Protein AF-A0A934AJ62-F1 (afdb_monomer)

pLDDT: mean 77.24, std 20.92, range [31.59, 97.94]

Radius of gyration: 29.98 Å; Cα 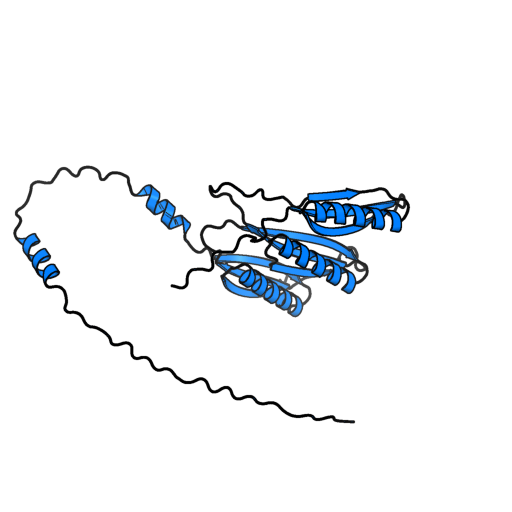contacts (8 Å, |Δi|>4): 406; chains: 1; bounding box: 100×52×86 Å

Structure (mmCIF, N/CA/C/O backbone):
data_AF-A0A934AJ62-F1
#
_entry.id   AF-A0A934AJ62-F1
#
loop_
_atom_site.group_PDB
_atom_site.id
_atom_site.type_symbol
_atom_site.label_atom_id
_atom_site.label_alt_id
_atom_site.label_comp_id
_atom_site.label_asym_id
_atom_site.label_entity_id
_atom_site.label_seq_id
_atom_site.pdbx_PDB_ins_code
_atom_site.Cartn_x
_atom_site.Cartn_y
_atom_site.Cartn_z
_atom_site.occupancy
_atom_site.B_iso_or_equiv
_atom_site.auth_seq_id
_atom_site.auth_comp_id
_atom_site.auth_asym_id
_atom_site.auth_atom_id
_atom_site.pdbx_PDB_model_num
ATOM 1 N N . MET A 1 1 ? 40.290 -17.503 9.885 1.00 45.69 1 MET A N 1
ATOM 2 C CA . MET A 1 1 ? 40.694 -17.459 11.310 1.00 45.69 1 MET A CA 1
ATOM 3 C C . MET A 1 1 ? 41.042 -16.028 11.704 1.00 45.69 1 MET A C 1
ATOM 5 O O . MET A 1 1 ? 42.076 -15.550 11.266 1.00 45.69 1 MET A O 1
ATOM 9 N N . LYS A 1 2 ? 40.194 -15.354 12.492 1.00 41.28 2 LYS A N 1
ATOM 10 C CA . LYS A 1 2 ? 40.568 -14.336 13.498 1.00 41.28 2 LYS A CA 1
ATOM 11 C C . LYS A 1 2 ? 39.293 -13.898 14.226 1.00 41.28 2 LYS A C 1
ATOM 13 O O . LYS A 1 2 ? 38.384 -13.338 13.629 1.00 41.28 2 LYS A O 1
ATOM 18 N N . ARG A 1 3 ? 39.224 -14.288 15.500 1.00 40.81 3 ARG A N 1
ATOM 19 C CA . ARG A 1 3 ? 38.172 -13.984 16.474 1.00 40.81 3 ARG A CA 1
ATOM 20 C C . ARG A 1 3 ? 38.382 -12.562 16.999 1.00 40.81 3 ARG A C 1
ATOM 22 O O . ARG A 1 3 ? 39.524 -12.202 17.261 1.00 40.81 3 ARG A O 1
ATOM 29 N N . PHE A 1 4 ? 37.303 -11.830 17.257 1.00 45.97 4 PHE A N 1
ATOM 30 C CA . PHE A 1 4 ? 37.305 -10.755 18.249 1.00 45.97 4 PHE A CA 1
ATOM 31 C C . PHE A 1 4 ? 36.114 -10.943 19.190 1.00 45.97 4 PHE A C 1
ATOM 33 O O . PHE A 1 4 ? 34.959 -10.851 18.788 1.00 45.97 4 PHE A O 1
ATOM 40 N N . LEU A 1 5 ? 36.447 -11.274 20.439 1.00 41.53 5 LEU A N 1
ATOM 41 C CA . LEU A 1 5 ? 35.584 -11.186 21.610 1.00 41.53 5 LEU A CA 1
ATOM 42 C C . LEU A 1 5 ? 35.504 -9.726 22.080 1.00 41.53 5 LEU A C 1
ATOM 44 O O . LEU A 1 5 ? 36.525 -9.041 22.063 1.00 41.53 5 LEU A O 1
ATOM 48 N N . ARG A 1 6 ? 34.335 -9.325 22.593 1.00 39.44 6 ARG A N 1
ATOM 49 C CA . ARG A 1 6 ? 34.085 -8.358 23.691 1.00 39.44 6 ARG A CA 1
ATOM 50 C C . ARG A 1 6 ? 32.577 -8.451 23.995 1.00 39.44 6 ARG A C 1
ATOM 52 O O . ARG A 1 6 ? 31.783 -8.193 23.105 1.00 39.44 6 ARG A O 1
ATOM 59 N N . ALA A 1 7 ? 32.111 -9.123 25.049 1.00 35.69 7 ALA A N 1
ATOM 60 C CA . ALA A 1 7 ? 32.204 -8.855 26.491 1.00 35.69 7 ALA A CA 1
ATOM 61 C C . ALA A 1 7 ? 31.379 -7.637 26.958 1.00 35.69 7 ALA A C 1
ATOM 63 O O . ALA A 1 7 ? 31.760 -6.503 26.696 1.00 35.69 7 ALA A O 1
ATOM 64 N N . GLY A 1 8 ? 30.322 -7.935 27.731 1.00 33.41 8 GLY A N 1
ATOM 65 C CA . GLY A 1 8 ? 29.804 -7.114 28.832 1.00 33.41 8 GLY A CA 1
ATOM 66 C C . GLY A 1 8 ? 28.666 -6.149 28.499 1.00 33.41 8 GLY A C 1
ATOM 67 O O . GLY A 1 8 ? 28.911 -5.138 27.866 1.00 33.41 8 GLY A O 1
ATOM 68 N N . VAL A 1 9 ? 27.448 -6.440 28.973 1.00 31.59 9 VAL A N 1
ATOM 69 C CA . VAL A 1 9 ? 26.782 -5.757 30.107 1.00 31.59 9 VAL A CA 1
ATOM 70 C C . VAL A 1 9 ? 25.549 -6.597 30.479 1.00 31.59 9 VAL A C 1
ATOM 72 O O . VAL A 1 9 ? 24.623 -6.740 29.689 1.00 31.59 9 VAL A O 1
ATOM 75 N N . TRP A 1 10 ? 25.555 -7.176 31.681 1.00 37.25 10 TRP A N 1
ATOM 76 C CA . TRP A 1 10 ? 24.365 -7.712 32.345 1.00 37.25 10 TRP A CA 1
ATOM 77 C C . TRP A 1 10 ? 23.886 -6.649 33.332 1.00 37.25 10 TRP A C 1
ATOM 79 O O . TRP A 1 10 ? 24.627 -6.287 34.243 1.00 37.25 10 TRP A O 1
ATOM 89 N N . ALA A 1 11 ? 22.667 -6.148 33.147 1.00 35.81 11 ALA A N 1
ATOM 90 C CA . ALA A 1 11 ? 21.994 -5.295 34.117 1.00 35.81 11 ALA A CA 1
ATOM 91 C C . ALA A 1 11 ? 20.812 -6.074 34.706 1.00 35.81 11 ALA A C 1
ATOM 93 O O . ALA A 1 11 ? 19.777 -6.242 34.063 1.00 35.81 11 ALA A O 1
ATOM 94 N N . CYS A 1 12 ? 20.997 -6.575 35.927 1.00 36.22 12 CYS A N 1
ATOM 95 C CA . CYS A 1 12 ? 19.924 -7.090 36.767 1.00 36.22 12 CYS A CA 1
ATOM 96 C C . CYS A 1 12 ? 19.109 -5.906 37.302 1.00 36.22 12 CYS A C 1
ATOM 98 O O . CYS A 1 12 ? 19.608 -5.141 38.126 1.00 36.22 12 CYS A O 1
ATOM 100 N N . LEU A 1 13 ? 17.860 -5.765 36.859 1.00 39.22 13 LEU A N 1
ATOM 101 C CA . LEU A 1 13 ? 16.877 -4.904 37.511 1.00 39.22 13 LEU A CA 1
ATOM 102 C C . LEU A 1 13 ? 16.029 -5.756 38.457 1.00 39.22 13 LEU A C 1
ATOM 104 O O . LEU A 1 13 ? 15.235 -6.593 38.034 1.00 39.22 13 LEU A O 1
ATOM 108 N N . LEU A 1 14 ? 16.253 -5.534 39.751 1.00 38.50 14 LEU A N 1
ATOM 109 C CA . LEU A 1 14 ? 15.400 -5.961 40.854 1.00 38.50 14 LEU A CA 1
ATOM 110 C C . LEU A 1 14 ? 14.054 -5.232 40.758 1.00 38.50 14 LEU A C 1
ATOM 112 O O . LEU A 1 14 ? 14.012 -4.004 40.820 1.00 38.50 14 LEU A O 1
ATOM 116 N N . VAL A 1 15 ? 12.961 -5.986 40.648 1.00 43.22 15 VAL A N 1
ATOM 117 C CA . VAL A 1 15 ? 11.600 -5.476 40.857 1.00 43.22 15 VAL A CA 1
ATOM 118 C C . VAL A 1 15 ? 11.162 -5.882 42.267 1.00 43.22 15 VAL A C 1
ATOM 120 O O . VAL A 1 15 ? 11.188 -7.075 42.575 1.00 43.22 15 VAL A O 1
ATOM 123 N N . PRO A 1 16 ? 10.778 -4.938 43.142 1.00 44.41 16 PRO A N 1
ATOM 124 C CA . PRO A 1 16 ? 10.217 -5.265 44.443 1.00 44.41 16 PRO A CA 1
ATOM 125 C C . PRO A 1 16 ? 8.776 -5.773 44.309 1.00 44.41 16 PRO A C 1
ATOM 127 O O . PRO A 1 16 ? 7.908 -5.127 43.722 1.00 44.41 16 PRO A O 1
ATOM 130 N N . SER A 1 17 ? 8.539 -6.940 44.898 1.00 43.97 17 SER A N 1
ATOM 131 C CA . SER A 1 17 ? 7.237 -7.568 45.089 1.00 43.97 17 SER A CA 1
ATOM 132 C C . SER A 1 17 ? 6.388 -6.748 46.066 1.00 43.97 17 SER A C 1
ATOM 134 O O . SER A 1 17 ? 6.648 -6.755 47.268 1.00 43.97 17 SER A O 1
ATOM 136 N N . LEU A 1 18 ? 5.350 -6.072 45.574 1.00 40.94 18 LEU A N 1
ATOM 137 C CA . LEU A 1 18 ? 4.283 -5.530 46.417 1.00 40.94 18 LEU A CA 1
ATOM 138 C C . LEU A 1 18 ? 3.132 -6.539 46.468 1.00 40.94 18 LEU A C 1
ATOM 140 O O . LEU A 1 18 ? 2.264 -6.577 45.600 1.00 40.94 18 LEU A O 1
ATOM 144 N N . LEU A 1 19 ? 3.156 -7.369 47.512 1.00 44.03 19 LEU A N 1
ATOM 145 C CA . LEU A 1 19 ? 1.967 -8.020 48.049 1.00 44.03 19 LEU A CA 1
ATOM 146 C C . LEU A 1 19 ? 1.054 -6.931 48.618 1.00 44.03 19 LEU A C 1
ATOM 148 O O . LEU A 1 19 ? 1.415 -6.284 49.599 1.00 44.03 19 LEU A O 1
ATOM 152 N N . SER A 1 20 ? -0.132 -6.757 48.038 1.00 41.81 20 SER A N 1
ATOM 153 C CA . SER A 1 20 ? -1.208 -6.007 48.681 1.00 41.81 20 SER A CA 1
ATOM 154 C C . SER A 1 20 ? -2.412 -6.921 48.861 1.00 41.81 20 SER A C 1
ATOM 156 O O . SER A 1 20 ? -3.015 -7.403 47.906 1.00 41.81 20 SER A O 1
ATOM 158 N N . SER A 1 21 ? -2.684 -7.186 50.135 1.00 41.62 21 SER A N 1
ATOM 159 C CA . SER A 1 21 ? -3.799 -7.949 50.678 1.00 41.62 21 SER A CA 1
ATOM 160 C C . SER A 1 21 ? -5.137 -7.321 50.273 1.00 41.62 21 SER A C 1
ATOM 162 O O . SER A 1 21 ? -5.397 -6.163 50.598 1.00 41.62 21 SER A O 1
ATOM 164 N N . ALA A 1 22 ? -5.989 -8.076 49.578 1.00 41.19 22 ALA A N 1
ATOM 165 C CA . ALA A 1 22 ? -7.397 -7.736 49.407 1.00 41.19 22 ALA A CA 1
ATOM 166 C C . ALA A 1 22 ? -8.190 -8.427 50.523 1.00 41.19 22 ALA A C 1
ATOM 168 O O . ALA A 1 22 ? -8.476 -9.624 50.465 1.00 41.19 22 ALA A O 1
ATOM 169 N N . ALA A 1 23 ? -8.506 -7.658 51.562 1.00 41.38 23 ALA A N 1
ATOM 170 C CA . ALA A 1 23 ? -9.438 -8.053 52.603 1.00 41.38 23 ALA A CA 1
ATOM 171 C C . ALA A 1 23 ? -10.843 -8.212 51.999 1.00 41.38 23 ALA A C 1
ATOM 173 O O . ALA A 1 23 ? -11.398 -7.286 51.407 1.00 41.38 23 ALA A O 1
ATOM 174 N N . ARG A 1 24 ? -11.406 -9.412 52.144 1.00 42.22 24 ARG A N 1
ATOM 175 C CA . ARG A 1 24 ? -12.774 -9.765 51.770 1.00 42.22 24 ARG A CA 1
ATOM 176 C C . ARG A 1 24 ? -13.700 -9.269 52.882 1.00 42.22 24 ARG A C 1
ATOM 178 O O . ARG A 1 24 ? -13.715 -9.840 53.966 1.00 42.22 24 ARG A O 1
ATOM 185 N N . ALA A 1 25 ? -14.415 -8.176 52.633 1.00 41.59 25 ALA A N 1
ATOM 186 C CA . ALA A 1 25 ? -15.475 -7.703 53.515 1.00 41.59 25 ALA A CA 1
ATOM 187 C C . ALA A 1 25 ? -16.738 -8.535 53.252 1.00 41.59 25 ALA A C 1
ATOM 189 O O . ALA A 1 25 ? -17.437 -8.324 52.262 1.00 41.59 25 ALA A O 1
ATOM 190 N N . GLU A 1 26 ? -17.003 -9.511 54.116 1.00 43.59 26 GLU A N 1
ATOM 191 C CA . GLU A 1 26 ? -18.320 -10.134 54.235 1.00 43.59 26 GLU A CA 1
ATOM 192 C C . GLU A 1 26 ? -19.213 -9.173 55.028 1.00 43.59 26 GLU A C 1
ATOM 194 O O . GLU A 1 26 ? -19.101 -9.053 56.246 1.00 43.59 26 GLU A O 1
ATOM 199 N N . GLY A 1 27 ? -20.037 -8.405 54.314 1.00 51.25 27 GLY A N 1
ATOM 200 C CA . GLY A 1 27 ? -21.124 -7.640 54.916 1.00 51.25 27 GLY A CA 1
ATOM 201 C C . GLY A 1 27 ? -22.324 -8.556 55.189 1.00 51.25 27 GLY A C 1
ATOM 202 O O . GLY A 1 27 ? -22.577 -9.457 54.384 1.00 51.25 27 GLY A O 1
ATOM 203 N N . PRO A 1 28 ? -23.059 -8.359 56.297 1.00 53.81 28 PRO A N 1
ATOM 204 C CA . PRO A 1 28 ? -24.236 -9.157 56.615 1.00 53.81 28 PRO A CA 1
ATOM 205 C C . PRO A 1 28 ? -25.320 -8.970 55.548 1.00 53.81 28 PRO A C 1
ATOM 207 O O . PRO A 1 28 ? -25.548 -7.861 55.061 1.00 53.81 28 PRO A O 1
ATOM 210 N N . LEU A 1 29 ? -25.961 -10.082 55.183 1.00 51.38 29 LEU A N 1
ATOM 211 C CA . LEU A 1 29 ? -27.144 -10.114 54.330 1.00 51.38 29 LEU A CA 1
ATOM 212 C C . LEU A 1 29 ? -28.214 -9.205 54.954 1.00 51.38 29 LEU A C 1
ATOM 214 O O . LEU A 1 29 ? -28.565 -9.367 56.117 1.00 51.38 29 LEU A O 1
ATOM 218 N N . ASP A 1 30 ? -28.677 -8.234 54.175 1.00 52.91 30 ASP A N 1
ATOM 219 C CA . ASP A 1 30 ? -29.653 -7.220 54.564 1.00 52.91 30 ASP A CA 1
ATOM 220 C C . ASP A 1 30 ? -30.993 -7.895 54.934 1.00 52.91 30 ASP A C 1
ATOM 222 O O . ASP A 1 30 ? -31.665 -8.469 54.069 1.00 52.91 30 ASP A O 1
ATOM 226 N N . ASP A 1 31 ? -31.387 -7.816 56.212 1.00 53.56 31 ASP A N 1
ATOM 227 C CA . ASP A 1 31 ? -32.630 -8.382 56.779 1.00 53.56 31 ASP A CA 1
ATOM 228 C C . ASP A 1 31 ? -33.906 -7.905 56.049 1.00 53.56 31 ASP A C 1
ATOM 230 O O . ASP A 1 31 ? -34.979 -8.500 56.173 1.00 53.56 31 ASP A O 1
ATOM 234 N N . ARG A 1 32 ? -33.784 -6.879 55.199 1.00 52.97 32 ARG A N 1
ATOM 235 C CA . ARG A 1 32 ? -34.848 -6.326 54.352 1.00 52.97 32 ARG A CA 1
ATOM 236 C C . ARG A 1 32 ? -35.360 -7.270 53.264 1.00 52.97 32 ARG A C 1
ATOM 238 O O . ARG A 1 32 ? -36.477 -7.075 52.784 1.00 52.97 32 ARG A O 1
ATOM 245 N N . ILE A 1 33 ? -34.589 -8.284 52.861 1.00 53.56 33 ILE A N 1
ATOM 246 C CA . ILE A 1 33 ? -35.050 -9.259 51.853 1.00 53.56 33 ILE A CA 1
ATOM 247 C C . ILE A 1 33 ? -36.060 -10.243 52.466 1.00 53.56 33 ILE A C 1
ATOM 249 O O . ILE A 1 33 ? -37.005 -10.665 51.799 1.00 53.56 33 ILE A O 1
ATOM 253 N N . THR A 1 34 ? -35.924 -10.557 53.753 1.00 54.44 34 THR A N 1
ATOM 254 C CA . THR A 1 34 ? -36.805 -11.493 54.468 1.00 54.44 34 THR A CA 1
ATOM 255 C C . THR A 1 34 ? -38.186 -10.903 54.769 1.00 54.44 34 THR A C 1
ATOM 257 O O . THR A 1 34 ? -39.195 -11.609 54.670 1.00 54.44 34 THR A O 1
ATOM 260 N N . ASP A 1 35 ? -38.263 -9.595 55.023 1.00 54.66 35 ASP A N 1
ATOM 261 C CA . ASP A 1 35 ? -39.537 -8.899 55.251 1.00 54.66 35 ASP A CA 1
ATOM 262 C C . ASP A 1 35 ? -40.368 -8.757 53.964 1.00 54.66 35 ASP A C 1
ATOM 264 O O . ASP A 1 35 ? -41.596 -8.872 53.989 1.00 54.66 35 ASP A O 1
ATOM 268 N N . ALA A 1 36 ? -39.711 -8.600 52.810 1.00 54.72 36 ALA A N 1
ATOM 269 C CA . ALA A 1 36 ? -40.391 -8.512 51.518 1.00 54.72 36 ALA A CA 1
ATOM 270 C C . ALA A 1 36 ? -41.056 -9.838 51.099 1.00 54.72 36 ALA A C 1
ATOM 272 O O . ALA A 1 36 ? -42.106 -9.829 50.456 1.00 54.72 36 ALA A O 1
ATOM 273 N N . ILE A 1 37 ? -40.483 -10.982 51.491 1.00 55.31 37 ILE A N 1
ATOM 274 C CA . ILE A 1 37 ? -41.033 -12.309 51.169 1.00 55.31 37 ILE A CA 1
ATOM 275 C C . ILE A 1 37 ? -42.228 -12.648 52.078 1.00 55.31 37 ILE A C 1
ATOM 277 O O . ILE A 1 37 ? -43.198 -13.250 51.616 1.00 55.31 37 ILE A O 1
ATOM 281 N N . SER A 1 38 ? -42.219 -12.192 53.334 1.00 56.59 38 SER A N 1
ATOM 282 C CA . SER A 1 38 ? -43.319 -12.445 54.279 1.00 56.59 38 SER A CA 1
ATOM 283 C C . SER A 1 38 ? -44.560 -11.581 54.004 1.00 56.59 38 SER A C 1
ATOM 285 O O . SER A 1 38 ? -45.686 -12.034 54.207 1.00 56.59 38 SER A O 1
ATOM 287 N N . ALA A 1 39 ? -44.393 -10.371 53.456 1.00 53.25 39 ALA A N 1
ATOM 288 C CA . ALA A 1 39 ? -45.516 -9.514 53.061 1.00 53.25 39 ALA A CA 1
ATOM 289 C C . ALA A 1 39 ? -46.286 -10.036 51.827 1.00 53.25 39 ALA A C 1
ATOM 291 O O . ALA A 1 39 ? -47.478 -9.762 51.680 1.00 53.25 39 ALA A O 1
ATOM 292 N N . ALA A 1 40 ? -45.646 -10.832 50.962 1.00 52.72 40 ALA A N 1
ATOM 293 C CA . ALA A 1 40 ? -46.278 -11.387 49.763 1.00 52.72 40 ALA A CA 1
ATOM 294 C C . ALA A 1 40 ? -47.238 -12.560 50.051 1.00 52.72 40 ALA A C 1
ATOM 296 O O . ALA A 1 4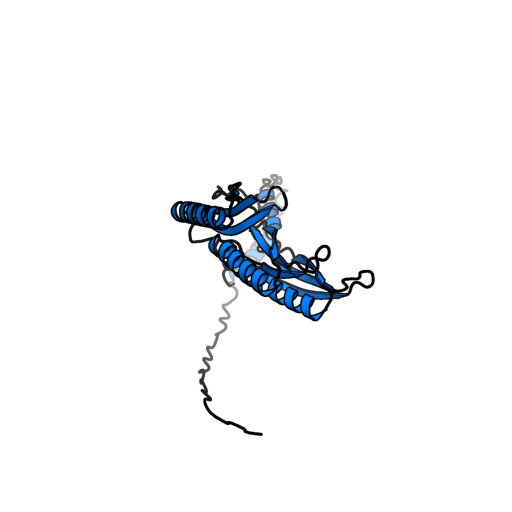0 ? -48.080 -12.878 49.215 1.00 52.72 40 ALA A O 1
ATOM 297 N N . GLN A 1 41 ? -47.152 -13.195 51.226 1.00 54.72 41 GLN A N 1
ATOM 298 C CA . GLN A 1 41 ? -47.972 -14.365 51.572 1.00 54.72 41 GLN A CA 1
ATOM 299 C C . GLN A 1 41 ? -49.268 -14.029 52.332 1.00 54.72 41 GLN A C 1
ATOM 301 O O . GLN A 1 41 ? -50.109 -14.907 52.510 1.00 54.72 41 GLN A O 1
ATOM 306 N N . ALA A 1 42 ? -49.467 -12.771 52.746 1.00 54.91 42 ALA A N 1
ATOM 307 C CA . ALA A 1 42 ? -50.638 -12.346 53.525 1.00 54.91 42 ALA A CA 1
ATOM 308 C C . ALA A 1 42 ? -51.698 -11.563 52.717 1.00 54.91 42 ALA A C 1
ATOM 310 O O . ALA A 1 42 ? -52.773 -11.262 53.236 1.00 54.91 42 ALA A O 1
ATOM 311 N N . GLY A 1 43 ? -51.423 -11.227 51.454 1.00 48.12 43 GLY A N 1
ATOM 312 C CA . GLY A 1 43 ? -52.335 -10.464 50.599 1.00 48.12 43 GLY A CA 1
ATOM 313 C C . GLY A 1 43 ? -53.304 -11.370 49.848 1.00 48.12 43 GLY A C 1
ATOM 314 O O . GLY A 1 43 ? -52.908 -12.064 48.916 1.00 48.12 43 GLY A O 1
ATOM 315 N N . GLY A 1 44 ? -54.573 -11.360 50.257 1.00 54.00 44 GLY A N 1
ATOM 316 C CA . GLY A 1 44 ? -55.652 -12.100 49.610 1.00 54.00 44 GLY A CA 1
ATOM 317 C C . GLY A 1 44 ? -55.769 -11.839 48.106 1.00 54.00 44 GLY A C 1
ATOM 318 O O . GLY A 1 44 ? -55.372 -10.791 47.604 1.00 54.00 44 GLY A O 1
ATOM 319 N N . PHE A 1 45 ? -56.348 -12.829 47.423 1.00 49.78 45 PHE A N 1
ATOM 320 C CA . PHE A 1 45 ? -56.764 -12.835 46.019 1.00 49.78 45 PHE A CA 1
ATOM 321 C C . PHE A 1 45 ? -57.407 -11.491 45.618 1.00 49.78 45 PHE A C 1
ATOM 323 O O . PHE A 1 45 ? -58.612 -11.285 45.765 1.00 49.78 45 PHE A O 1
ATOM 330 N N . LEU A 1 46 ? -56.596 -10.553 45.129 1.00 51.00 46 LEU A N 1
ATOM 331 C CA . LEU A 1 46 ? -57.096 -9.380 44.431 1.00 51.00 46 LEU A CA 1
ATOM 332 C C . LEU A 1 46 ? -57.587 -9.857 43.066 1.00 51.00 46 LEU A C 1
ATOM 334 O O . LEU A 1 46 ? -56.908 -10.626 42.381 1.00 51.00 46 LEU A O 1
ATOM 338 N N . ALA A 1 47 ? -58.800 -9.432 42.714 1.00 57.91 47 ALA A N 1
ATOM 339 C CA . ALA A 1 47 ? -59.403 -9.654 41.407 1.00 57.91 47 ALA A CA 1
ATOM 340 C C . ALA A 1 47 ? -58.386 -9.352 40.291 1.00 57.91 47 ALA A C 1
ATOM 342 O O . ALA A 1 47 ? -57.562 -8.451 40.476 1.00 57.91 47 ALA A O 1
ATOM 343 N N . PRO A 1 48 ? -58.421 -10.085 39.160 1.00 55.19 48 PRO A N 1
ATOM 344 C CA . PRO A 1 48 ? -57.459 -9.914 38.080 1.00 55.19 48 PRO A CA 1
ATOM 345 C C . PRO A 1 48 ? -57.447 -8.447 37.661 1.00 55.19 48 PRO A C 1
ATOM 347 O O . PRO A 1 48 ? -58.400 -7.956 37.058 1.00 55.19 48 PRO A O 1
ATOM 350 N N . ALA A 1 49 ? -56.382 -7.743 38.044 1.00 55.81 49 ALA A N 1
ATOM 351 C CA . ALA A 1 49 ? -56.133 -6.399 37.578 1.00 55.81 49 ALA A CA 1
ATOM 352 C C . ALA A 1 49 ? -56.071 -6.492 36.058 1.00 55.81 49 ALA A C 1
ATOM 354 O O . ALA A 1 49 ? -55.278 -7.260 35.509 1.00 55.81 49 ALA A O 1
ATOM 355 N N . GLU A 1 50 ? -56.973 -5.769 35.405 1.00 55.53 50 GLU A N 1
ATOM 356 C CA . GLU A 1 50 ? -57.017 -5.600 33.964 1.00 55.53 50 GLU A CA 1
ATOM 357 C C . GLU A 1 50 ? -55.610 -5.185 33.522 1.00 55.53 50 GLU A C 1
ATOM 359 O O . GLU A 1 50 ? -55.150 -4.082 33.823 1.00 55.53 50 GLU A O 1
ATOM 364 N N . LEU A 1 51 ? -54.877 -6.144 32.942 1.00 54.47 51 LEU A N 1
ATOM 365 C CA . LEU A 1 51 ? -53.500 -5.992 32.487 1.00 54.47 51 LEU A CA 1
ATOM 366 C C . LEU A 1 51 ? -53.497 -4.870 31.457 1.00 54.47 51 LEU A C 1
ATOM 368 O O . LEU A 1 51 ? -53.776 -5.097 30.280 1.00 54.47 51 LEU A O 1
ATOM 372 N N . GLN A 1 52 ? -53.212 -3.647 31.904 1.00 63.16 52 GLN A N 1
ATOM 373 C CA . GLN A 1 52 ? -52.954 -2.556 30.984 1.00 63.16 52 GLN A CA 1
ATOM 374 C C . GLN A 1 52 ? -51.797 -3.014 30.091 1.00 63.16 52 GLN A C 1
ATOM 376 O O . GLN A 1 52 ? -50.764 -3.437 30.625 1.00 63.16 52 GLN A O 1
ATOM 381 N N . PRO A 1 53 ? -51.963 -3.012 28.755 1.00 62.69 53 PRO A N 1
ATOM 382 C CA . PRO A 1 53 ? -50.906 -3.433 27.856 1.00 62.69 53 PRO A CA 1
ATOM 383 C C . PRO A 1 53 ? -49.690 -2.568 28.159 1.00 62.69 53 PRO A C 1
ATOM 385 O O . PRO A 1 53 ? -49.759 -1.340 28.076 1.00 62.69 53 PRO A O 1
ATOM 388 N N . MET A 1 54 ? -48.598 -3.209 28.583 1.00 55.00 54 MET A N 1
ATOM 389 C CA . MET A 1 54 ? -47.357 -2.493 28.836 1.00 55.00 54 MET A CA 1
ATOM 390 C C . MET A 1 54 ? -47.020 -1.679 27.582 1.00 55.00 54 MET A C 1
ATOM 392 O O . MET A 1 54 ? -47.104 -2.221 26.474 1.00 55.00 54 MET A O 1
ATOM 396 N N . PRO A 1 55 ? -46.670 -0.388 27.720 1.00 59.78 55 PRO A N 1
ATOM 397 C CA . PRO A 1 55 ? -46.282 0.414 26.573 1.00 59.78 55 PRO A CA 1
ATOM 398 C C . PRO A 1 55 ? -45.138 -0.301 25.851 1.00 59.78 55 PRO A C 1
ATOM 400 O O . PRO A 1 55 ? -44.231 -0.822 26.503 1.00 59.78 55 PRO A O 1
ATOM 403 N N . ALA A 1 56 ? -45.202 -0.345 24.519 1.00 61.06 56 ALA A N 1
ATOM 404 C CA . ALA A 1 56 ? -44.254 -1.000 23.617 1.00 61.06 56 ALA A CA 1
ATOM 405 C C . ALA A 1 56 ? -42.851 -0.345 23.644 1.00 61.06 56 ALA A C 1
ATOM 407 O O . ALA A 1 56 ? -42.329 0.116 22.636 1.00 61.06 56 ALA A O 1
ATOM 408 N N . ALA A 1 57 ? -42.229 -0.274 24.819 1.00 55.44 57 ALA A N 1
ATOM 409 C CA . ALA A 1 57 ? -40.969 0.410 25.087 1.00 55.44 57 ALA A CA 1
ATOM 410 C C . ALA A 1 57 ? -39.731 -0.490 24.889 1.00 55.44 57 ALA A C 1
ATOM 412 O O . ALA A 1 57 ? -38.617 -0.076 25.201 1.00 55.44 57 ALA A O 1
ATOM 413 N N . ALA A 1 58 ? -39.894 -1.716 24.376 1.00 55.25 58 ALA A N 1
ATOM 414 C CA . ALA A 1 58 ? -38.804 -2.687 24.242 1.00 55.25 58 ALA A CA 1
ATOM 415 C C . ALA A 1 58 ? -38.022 -2.600 22.913 1.00 55.25 58 ALA A C 1
ATOM 417 O O . ALA A 1 58 ? -36.870 -3.032 22.859 1.00 55.25 58 ALA A O 1
ATOM 418 N N . GLU A 1 59 ? -38.583 -2.012 21.851 1.00 54.06 59 GLU A N 1
ATOM 419 C CA . GLU A 1 59 ? -37.919 -1.959 20.536 1.00 54.06 59 GLU A CA 1
ATOM 420 C C . GLU A 1 59 ? -36.583 -1.183 20.492 1.00 54.06 59 GLU A C 1
ATOM 422 O O . GLU A 1 59 ? -35.632 -1.694 19.890 1.00 54.06 59 GLU A O 1
ATOM 427 N N . PRO A 1 60 ? -36.399 -0.016 21.152 1.00 56.78 60 PRO A N 1
ATOM 428 C CA . PRO A 1 60 ? -35.117 0.689 21.074 1.00 56.78 60 PRO A CA 1
ATOM 429 C C . PRO A 1 60 ? -33.981 -0.045 21.808 1.00 56.78 60 PRO A C 1
ATOM 431 O O . PRO A 1 60 ? -32.814 0.112 21.435 1.00 56.78 60 PRO A O 1
ATOM 434 N N . ALA A 1 61 ? -34.304 -0.866 22.815 1.00 54.84 61 ALA A N 1
ATOM 435 C CA . ALA A 1 61 ? -33.326 -1.616 23.602 1.00 54.84 61 ALA A CA 1
ATOM 436 C C . ALA A 1 61 ? -32.807 -2.860 22.863 1.00 54.84 61 ALA A C 1
ATOM 438 O O . ALA A 1 61 ? -31.606 -3.122 22.891 1.00 54.84 61 ALA A O 1
ATOM 439 N N . VAL A 1 62 ? -33.671 -3.583 22.139 1.00 55.72 62 VAL A N 1
ATOM 440 C CA . VAL A 1 62 ? -33.259 -4.746 21.329 1.00 55.72 62 VAL A CA 1
ATOM 441 C C . VAL A 1 62 ? -32.404 -4.302 20.144 1.00 55.72 62 VAL A C 1
ATOM 443 O O . VAL A 1 62 ? -31.325 -4.853 19.929 1.00 55.72 62 VAL A O 1
ATOM 446 N N . ALA A 1 63 ? -32.793 -3.220 19.461 1.00 57.88 63 ALA A N 1
ATOM 447 C CA . ALA A 1 63 ? -31.961 -2.635 18.415 1.00 57.88 63 ALA A CA 1
ATOM 448 C C . ALA A 1 63 ? -30.591 -2.198 18.964 1.00 57.88 63 ALA A C 1
ATOM 450 O O . ALA A 1 63 ? -29.592 -2.321 18.268 1.00 57.88 63 ALA A O 1
ATOM 451 N N . ALA A 1 64 ? -30.510 -1.667 20.192 1.00 56.62 64 ALA A N 1
ATOM 452 C CA . ALA A 1 64 ? -29.239 -1.287 20.829 1.00 56.62 64 ALA A CA 1
ATOM 453 C C . ALA A 1 64 ? -28.382 -2.491 21.241 1.00 56.62 64 ALA A C 1
ATOM 455 O O . ALA A 1 64 ? -27.157 -2.391 21.244 1.00 56.62 64 ALA A O 1
ATOM 456 N N . TYR A 1 65 ? -29.015 -3.620 21.554 1.00 50.84 65 TYR A N 1
ATOM 457 C CA . TYR A 1 65 ? -28.342 -4.852 21.948 1.00 50.84 65 TYR A CA 1
ATOM 458 C C . TYR A 1 65 ? -27.746 -5.605 20.750 1.00 50.84 65 TYR A C 1
ATOM 460 O O . TYR A 1 65 ? -26.621 -6.094 20.823 1.00 50.84 65 TYR A O 1
ATOM 468 N N . GLU A 1 66 ? -28.440 -5.637 19.608 1.00 54.59 66 GLU A N 1
ATOM 469 C CA . GLU A 1 66 ? -27.887 -6.220 18.375 1.00 54.59 66 GLU A CA 1
ATOM 470 C C . GLU A 1 66 ? -26.742 -5.386 17.775 1.00 54.59 66 GLU A C 1
ATOM 472 O O . GLU A 1 66 ? -25.891 -5.926 17.074 1.00 54.59 66 GLU A O 1
ATOM 477 N N . ARG A 1 67 ? -26.651 -4.098 18.133 1.00 54.50 67 ARG A N 1
ATOM 478 C CA . ARG A 1 67 ? -25.612 -3.144 17.699 1.00 54.50 67 ARG A CA 1
ATOM 479 C C . ARG A 1 67 ? -24.220 -3.349 18.318 1.00 54.50 67 ARG A C 1
ATOM 481 O O . ARG A 1 67 ? -23.303 -2.603 17.983 1.00 54.50 67 ARG A O 1
ATOM 488 N N . GLY A 1 68 ? -24.049 -4.318 19.219 1.00 55.31 68 GLY A N 1
ATOM 489 C CA . GLY A 1 68 ? -22.812 -4.503 19.988 1.00 55.31 68 GLY A CA 1
ATOM 490 C C . GLY A 1 68 ? -22.238 -5.916 19.981 1.00 55.31 68 GLY A C 1
ATOM 491 O O . GLY A 1 68 ? -21.452 -6.238 20.875 1.00 55.31 68 GLY A O 1
ATOM 492 N N . ARG A 1 69 ? -22.634 -6.786 19.044 1.00 64.38 69 ARG A N 1
ATOM 493 C CA . ARG A 1 69 ? -21.974 -8.090 18.935 1.00 64.38 69 ARG A CA 1
ATOM 494 C C . ARG A 1 69 ? -20.662 -7.949 18.178 1.00 64.38 69 ARG A C 1
ATOM 496 O O . ARG A 1 69 ? -20.651 -7.619 16.998 1.00 64.38 69 ARG A O 1
ATOM 503 N N . ASP A 1 70 ? -19.584 -8.262 18.888 1.00 77.38 70 ASP A N 1
ATOM 504 C CA . ASP A 1 70 ? -18.255 -8.450 18.326 1.00 77.38 70 ASP A CA 1
ATOM 505 C C . ASP A 1 70 ? -18.339 -9.509 17.216 1.00 77.38 70 ASP A C 1
ATOM 507 O O . ASP A 1 70 ? -18.492 -10.705 17.474 1.00 77.38 70 ASP A O 1
ATOM 511 N N . GLU A 1 71 ? -18.290 -9.067 15.961 1.00 84.12 71 GLU A N 1
ATOM 512 C CA . GLU A 1 71 ? -18.268 -9.963 14.810 1.00 84.12 71 GLU A CA 1
ATOM 513 C C . GLU A 1 71 ? -16.835 -10.419 14.542 1.00 84.12 71 GLU A C 1
ATOM 515 O O . GLU A 1 71 ? -15.938 -9.600 14.308 1.00 84.12 71 GLU A O 1
ATOM 520 N N . ILE A 1 72 ? -16.631 -11.739 14.518 1.00 89.56 72 ILE A N 1
ATOM 521 C CA . ILE A 1 72 ? -15.410 -12.326 13.968 1.00 89.56 72 ILE A CA 1
ATOM 522 C C . ILE A 1 72 ? -15.491 -12.201 12.449 1.00 89.56 72 ILE A C 1
ATOM 524 O O . ILE A 1 72 ? -16.380 -12.763 11.809 1.00 89.56 72 ILE A O 1
ATOM 528 N N . ARG A 1 73 ? -14.544 -11.470 11.870 1.00 92.75 73 ARG A N 1
ATOM 529 C CA . ARG A 1 73 ? -14.373 -11.330 10.423 1.00 92.75 73 ARG A CA 1
ATOM 530 C C . ARG A 1 73 ? -13.054 -11.955 9.996 1.00 92.75 73 ARG A C 1
ATOM 532 O O . ARG A 1 73 ? -12.176 -12.196 10.821 1.00 92.75 73 ARG A O 1
ATOM 539 N N . ALA A 1 74 ? -12.917 -12.211 8.700 1.00 93.88 74 ALA A N 1
ATOM 540 C CA . ALA A 1 74 ? -11.709 -12.765 8.109 1.00 93.88 74 ALA A CA 1
ATOM 541 C C . ALA A 1 74 ? -11.148 -11.828 7.037 1.00 93.88 74 ALA A C 1
ATOM 543 O O . ALA A 1 74 ? -11.890 -11.292 6.215 1.00 93.88 74 ALA A O 1
ATOM 544 N N . PHE A 1 75 ? -9.831 -11.658 7.050 1.00 94.75 75 PHE A N 1
ATOM 545 C CA . PHE A 1 75 ? -9.060 -11.061 5.972 1.00 94.75 75 PHE A CA 1
ATOM 546 C C . PHE A 1 75 ? -8.248 -12.160 5.286 1.00 94.75 75 PHE A C 1
ATOM 548 O O . PHE A 1 75 ? -7.506 -12.884 5.952 1.00 94.75 75 PHE A O 1
ATOM 555 N N . GLU A 1 76 ? -8.382 -12.272 3.968 1.00 95.88 76 GLU A N 1
ATOM 556 C CA . GLU A 1 76 ? -7.680 -13.261 3.153 1.00 95.88 76 GLU A CA 1
ATOM 557 C C . GLU A 1 76 ? -6.886 -12.562 2.052 1.00 95.88 76 GLU A C 1
ATOM 559 O O . GLU A 1 76 ? -7.396 -11.668 1.377 1.00 95.88 76 GLU A O 1
ATOM 564 N N . ASP A 1 77 ? -5.636 -12.980 1.872 1.00 93.94 77 ASP A N 1
ATOM 565 C CA . ASP A 1 77 ? -4.791 -12.558 0.755 1.00 93.94 77 ASP A CA 1
ATOM 566 C C . ASP A 1 77 ? -3.905 -13.726 0.311 1.00 93.94 77 ASP A C 1
ATOM 568 O O . ASP A 1 77 ? -3.587 -14.622 1.104 1.00 93.94 77 ASP A O 1
ATOM 572 N N . GLY A 1 78 ? -3.521 -13.749 -0.962 1.00 90.06 78 GLY A N 1
ATOM 573 C CA . GLY A 1 78 ? -2.976 -14.951 -1.588 1.00 90.06 78 GLY A CA 1
ATOM 574 C C . GLY A 1 78 ? -1.995 -14.704 -2.719 1.00 90.06 78 GLY A C 1
ATOM 575 O O . GLY A 1 78 ? -1.435 -13.621 -2.842 1.00 90.06 78 GLY A O 1
ATOM 576 N N . ASP A 1 79 ? -1.800 -15.753 -3.515 1.00 88.75 79 ASP A N 1
ATOM 577 C CA . ASP A 1 79 ? -0.937 -15.796 -4.700 1.00 88.75 79 ASP A CA 1
ATOM 578 C C . ASP A 1 79 ? 0.572 -15.862 -4.406 1.00 88.75 79 ASP A C 1
ATOM 580 O O . ASP A 1 79 ? 1.414 -15.455 -5.208 1.00 88.75 79 ASP A O 1
ATOM 584 N N . TRP A 1 80 ? 0.937 -16.460 -3.268 1.00 91.12 80 TRP A N 1
ATOM 585 C CA . TRP A 1 80 ? 2.333 -16.664 -2.889 1.00 91.12 80 TRP A CA 1
ATOM 586 C C . TRP A 1 80 ? 2.897 -17.957 -3.469 1.00 91.12 80 TRP A C 1
ATOM 588 O O . TRP A 1 80 ? 2.281 -19.027 -3.401 1.00 91.12 80 TRP A O 1
ATOM 598 N N . THR A 1 81 ? 4.126 -17.870 -3.978 1.00 90.75 81 THR A N 1
ATOM 599 C CA . THR A 1 81 ? 4.862 -19.046 -4.463 1.00 90.75 81 THR A CA 1
ATOM 600 C C . THR A 1 81 ? 5.426 -19.856 -3.295 1.00 90.75 81 THR A C 1
ATOM 602 O O . THR A 1 81 ? 5.400 -21.087 -3.327 1.00 90.75 81 THR A O 1
ATOM 605 N N . PHE A 1 82 ? 5.884 -19.181 -2.234 1.00 92.88 82 PHE A N 1
ATOM 606 C CA . PHE A 1 82 ? 6.531 -19.814 -1.086 1.00 92.88 82 PHE A CA 1
AT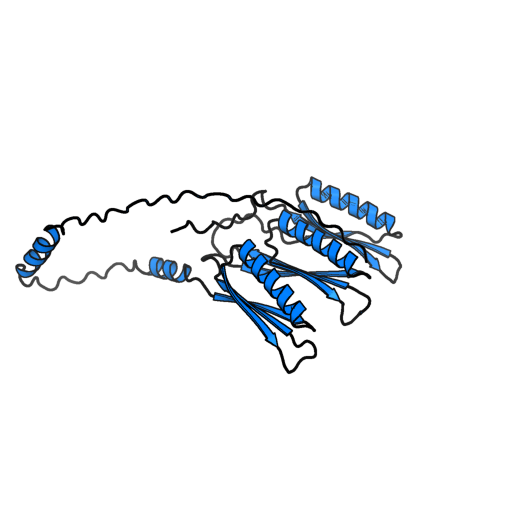OM 607 C C . PHE A 1 82 ? 5.755 -19.598 0.220 1.00 92.88 82 PHE A C 1
ATOM 609 O O . PHE A 1 82 ? 5.286 -18.499 0.515 1.00 92.88 82 PHE A O 1
ATOM 616 N N . GLU A 1 83 ? 5.688 -20.638 1.060 1.00 95.31 83 GLU A N 1
ATOM 617 C CA . GLU A 1 83 ? 5.020 -20.573 2.371 1.00 95.31 83 GLU A CA 1
ATOM 618 C C . GLU A 1 83 ? 5.632 -19.497 3.275 1.00 95.31 83 GLU A C 1
ATOM 620 O O . GLU A 1 83 ? 4.925 -18.805 4.003 1.00 95.31 83 GLU A O 1
ATOM 625 N N . SER A 1 84 ? 6.957 -19.341 3.227 1.00 95.94 84 SER A N 1
ATOM 626 C CA . SER A 1 84 ? 7.687 -18.351 4.020 1.00 95.94 84 SER A CA 1
ATOM 627 C C . SER A 1 84 ? 7.275 -16.917 3.688 1.00 95.94 84 SER A C 1
ATOM 629 O O . SER A 1 84 ? 7.198 -16.084 4.590 1.00 95.94 84 SER A O 1
ATOM 631 N N . GLU A 1 85 ? 6.984 -16.633 2.417 1.00 93.75 85 GLU A N 1
ATOM 632 C CA . GLU A 1 85 ? 6.516 -15.318 1.972 1.00 93.75 85 GLU A CA 1
ATOM 633 C C . GLU A 1 85 ? 5.087 -15.073 2.452 1.00 93.75 85 GLU A C 1
ATOM 635 O O . GLU A 1 85 ? 4.831 -14.062 3.104 1.00 93.75 85 GLU A O 1
ATOM 640 N N . ALA A 1 86 ? 4.194 -16.050 2.250 1.00 95.38 86 ALA A N 1
ATOM 641 C CA . ALA A 1 86 ? 2.824 -15.997 2.761 1.00 95.38 86 ALA A CA 1
ATOM 642 C C . ALA A 1 86 ? 2.786 -15.800 4.285 1.00 95.38 86 ALA A C 1
ATOM 644 O O . ALA A 1 86 ? 1.995 -15.013 4.799 1.00 95.38 86 ALA A O 1
ATOM 645 N N . ARG A 1 87 ? 3.674 -16.476 5.024 1.00 97.12 87 ARG A N 1
ATOM 646 C CA . ARG A 1 87 ? 3.795 -16.346 6.482 1.00 97.12 87 ARG A CA 1
ATOM 647 C C . ARG A 1 87 ? 4.316 -14.973 6.898 1.00 97.12 87 ARG A C 1
ATOM 649 O O . ARG A 1 87 ? 3.798 -14.396 7.850 1.00 97.12 87 ARG A O 1
ATOM 656 N N . SER A 1 88 ? 5.315 -14.436 6.198 1.00 94.94 88 SER A N 1
ATOM 657 C CA . SER A 1 88 ? 5.816 -13.082 6.459 1.00 94.94 88 SER A CA 1
ATOM 658 C C . SER A 1 88 ? 4.725 -12.034 6.218 1.00 94.94 88 SER A C 1
ATOM 660 O O . SER A 1 88 ? 4.495 -11.173 7.067 1.00 94.94 88 SER A O 1
ATOM 662 N N . ALA A 1 89 ? 3.995 -12.165 5.108 1.00 94.12 89 ALA A N 1
ATOM 663 C CA . ALA A 1 89 ? 2.844 -11.341 4.765 1.00 94.12 89 ALA A CA 1
ATOM 664 C C . ALA A 1 89 ? 1.736 -11.404 5.829 1.00 94.12 89 ALA A C 1
ATOM 666 O O . ALA A 1 89 ? 1.241 -10.368 6.270 1.00 94.12 89 ALA A O 1
ATOM 667 N N . MET A 1 90 ? 1.396 -12.609 6.289 1.00 97.38 90 MET A N 1
ATOM 668 C CA . MET A 1 90 ? 0.419 -12.839 7.351 1.00 97.38 90 MET A CA 1
ATOM 669 C C . MET A 1 90 ? 0.801 -12.133 8.662 1.00 97.38 90 MET A C 1
ATOM 671 O O . MET A 1 90 ? -0.045 -11.473 9.263 1.00 97.38 90 MET A O 1
ATOM 675 N N . GLU A 1 91 ? 2.060 -12.230 9.109 1.00 97.44 91 GLU A N 1
ATOM 676 C CA . GLU A 1 91 ? 2.512 -11.570 10.347 1.00 97.44 91 GLU A CA 1
ATOM 677 C C . GLU A 1 91 ? 2.520 -10.039 10.226 1.00 97.44 91 GLU A C 1
ATOM 679 O O . GLU A 1 91 ? 2.179 -9.339 11.186 1.00 97.44 91 GLU A O 1
ATOM 684 N N . GLN A 1 92 ? 2.842 -9.503 9.042 1.00 94.75 92 GLN A N 1
ATOM 685 C CA . GLN A 1 92 ? 2.701 -8.071 8.767 1.00 94.75 92 GLN A CA 1
ATOM 686 C C . GLN A 1 92 ? 1.237 -7.635 8.867 1.00 94.75 92 GLN A C 1
ATOM 688 O O . GLN A 1 92 ? 0.945 -6.692 9.599 1.00 94.75 92 GLN A O 1
ATOM 693 N N . THR A 1 93 ? 0.319 -8.353 8.213 1.00 96.38 93 THR A N 1
ATOM 694 C CA . THR A 1 93 ? -1.124 -8.069 8.259 1.00 96.38 93 THR A CA 1
ATOM 695 C C . THR A 1 93 ? -1.670 -8.148 9.679 1.00 96.38 93 THR A C 1
ATOM 697 O O . THR A 1 93 ? -2.381 -7.246 10.115 1.00 96.38 93 THR A O 1
ATOM 700 N N . LYS A 1 94 ? -1.301 -9.183 10.439 1.00 97.00 94 LYS A N 1
ATOM 701 C CA . LYS A 1 94 ? -1.666 -9.323 11.853 1.00 97.00 94 LYS A CA 1
ATOM 702 C C . LYS A 1 94 ? -1.197 -8.121 12.671 1.00 97.00 94 LYS A C 1
ATOM 704 O O . LYS A 1 94 ? -1.992 -7.525 13.391 1.00 97.00 94 LYS A O 1
ATOM 709 N N . THR A 1 95 ? 0.064 -7.722 12.512 1.00 95.12 95 THR A N 1
ATOM 710 C CA . THR A 1 95 ? 0.620 -6.541 13.188 1.00 95.12 95 THR A CA 1
ATOM 711 C C . THR A 1 95 ? -0.107 -5.259 12.772 1.00 95.12 95 THR A C 1
ATOM 713 O O . THR A 1 95 ? -0.425 -4.425 13.619 1.00 95.12 95 THR A O 1
ATOM 716 N N . GLY A 1 96 ? -0.409 -5.100 11.482 1.00 92.38 96 GLY A N 1
ATOM 717 C CA . GLY A 1 96 ? -1.151 -3.961 10.947 1.00 92.38 96 GLY A CA 1
ATOM 718 C C . GLY A 1 96 ? -2.576 -3.867 11.489 1.00 92.38 96 GLY A C 1
ATOM 719 O O . GLY A 1 96 ? -2.992 -2.790 11.910 1.00 92.38 96 GLY A O 1
ATOM 720 N N . LEU A 1 97 ? -3.293 -4.991 11.566 1.00 93.38 97 LEU A N 1
ATOM 721 C CA . LEU A 1 97 ? -4.622 -5.077 12.177 1.00 93.38 97 LEU A CA 1
ATOM 722 C C . LEU A 1 97 ? -4.583 -4.704 13.662 1.00 93.38 97 LEU A C 1
ATOM 724 O O . LEU A 1 97 ? -5.366 -3.862 14.094 1.00 93.38 97 LEU A O 1
ATOM 728 N N . THR A 1 98 ? -3.636 -5.249 14.431 1.00 92.25 98 THR A N 1
ATOM 729 C CA . THR A 1 98 ? -3.464 -4.875 15.843 1.00 92.25 98 THR A CA 1
ATOM 730 C C . THR A 1 98 ? -3.171 -3.382 16.006 1.00 92.25 98 THR A C 1
ATOM 732 O O . THR A 1 98 ? -3.777 -2.723 16.849 1.00 92.25 98 THR A O 1
ATOM 735 N N . ASN A 1 99 ? -2.297 -2.811 15.172 1.00 87.81 99 ASN A N 1
ATOM 736 C CA . ASN A 1 99 ? -1.989 -1.377 15.197 1.00 87.81 99 ASN A CA 1
ATOM 737 C C . ASN A 1 99 ? -3.187 -0.500 14.805 1.00 87.81 99 ASN A C 1
ATOM 739 O O . ASN A 1 99 ? -3.297 0.631 15.274 1.00 87.81 99 ASN A O 1
ATOM 743 N N . ALA A 1 100 ? -4.080 -1.023 13.967 1.00 86.62 100 ALA A N 1
ATOM 744 C CA . ALA A 1 100 ? -5.338 -0.392 13.587 1.00 86.62 100 ALA A CA 1
ATOM 745 C C . ALA A 1 100 ? -6.460 -0.603 14.627 1.00 86.62 100 ALA A C 1
ATOM 747 O O . ALA A 1 100 ? -7.589 -0.189 14.397 1.00 86.62 100 ALA A O 1
ATOM 748 N N . GLY A 1 101 ? -6.166 -1.233 15.771 1.00 87.56 101 GLY A N 1
ATOM 749 C CA . GLY A 1 101 ? -7.117 -1.415 16.869 1.00 87.56 101 GLY A CA 1
ATOM 750 C C . GLY A 1 101 ? -8.019 -2.647 16.754 1.00 87.56 101 GLY A C 1
ATOM 751 O O . GLY A 1 101 ? -8.931 -2.790 17.564 1.00 87.56 101 GLY A O 1
ATOM 752 N N . PHE A 1 102 ? -7.773 -3.544 15.795 1.00 90.50 102 PHE A N 1
ATOM 753 C CA . PHE A 1 102 ? -8.489 -4.817 15.696 1.00 90.50 102 PHE A CA 1
ATOM 754 C C . PHE A 1 102 ? -7.883 -5.870 16.629 1.00 90.50 102 PHE A C 1
ATOM 756 O O . PHE A 1 102 ? -6.660 -5.979 16.769 1.00 90.50 102 PHE A O 1
ATOM 763 N N . SER A 1 103 ? -8.736 -6.710 17.215 1.00 92.94 103 SER A N 1
ATOM 764 C CA . SER A 1 103 ? -8.295 -7.846 18.031 1.00 92.94 103 SER A CA 1
ATOM 765 C C . SER A 1 103 ? -8.145 -9.081 17.151 1.00 92.94 103 SER A C 1
ATOM 767 O O . SER A 1 103 ? -9.139 -9.654 16.715 1.00 92.94 103 SER A O 1
ATOM 769 N N . VAL A 1 104 ? -6.911 -9.498 16.871 1.00 96.44 104 VAL A N 1
ATOM 770 C CA . VAL A 1 104 ? -6.647 -10.692 16.052 1.00 96.44 104 VAL A CA 1
ATOM 771 C C . VAL A 1 104 ? -6.933 -11.958 16.862 1.00 96.44 104 VAL A C 1
ATOM 773 O O . VAL A 1 104 ? -6.364 -12.150 17.933 1.00 96.44 104 VAL A O 1
ATOM 776 N N . VAL A 1 105 ? -7.804 -12.820 16.334 1.00 97.12 105 VAL A N 1
ATOM 777 C CA . VAL A 1 105 ? -8.228 -14.089 16.947 1.00 97.12 105 VAL A CA 1
ATOM 778 C C . VAL A 1 105 ? -7.363 -15.244 16.454 1.00 97.12 105 VAL A C 1
ATOM 780 O O . VAL A 1 105 ? -6.868 -16.036 17.253 1.00 97.12 105 VAL A O 1
ATOM 783 N N . SER A 1 106 ? -7.165 -15.342 15.139 1.00 97.06 106 SER A N 1
ATOM 784 C CA . SER A 1 106 ? -6.405 -16.427 14.518 1.00 97.06 106 SER A CA 1
ATOM 785 C C . SER A 1 106 ? -5.656 -15.930 13.278 1.00 97.06 106 SER A C 1
ATOM 787 O O . SER A 1 106 ? -6.041 -14.946 12.649 1.00 97.06 106 SER A O 1
ATOM 789 N N . ALA A 1 107 ? -4.545 -16.583 12.939 1.00 97.94 107 ALA A N 1
ATOM 790 C CA . ALA A 1 107 ? -3.777 -16.300 11.730 1.00 97.94 107 ALA A CA 1
ATOM 791 C C . ALA A 1 107 ? -3.143 -17.601 11.231 1.00 97.94 107 ALA A C 1
ATOM 793 O O . ALA A 1 107 ? -2.423 -18.262 11.983 1.00 97.94 107 ALA A O 1
ATOM 794 N N . GLN A 1 108 ? -3.450 -17.999 9.996 1.00 97.88 108 GLN A N 1
ATOM 795 C CA . GLN A 1 108 ? -2.993 -19.267 9.425 1.00 97.88 108 GLN A CA 1
ATOM 796 C C . GLN A 1 108 ? -2.616 -19.124 7.948 1.00 97.88 108 GLN A C 1
ATOM 798 O O . GLN A 1 108 ? -3.250 -18.377 7.201 1.00 97.88 108 GLN A O 1
ATOM 803 N N . VAL A 1 109 ? -1.596 -19.879 7.530 1.00 97.62 109 VAL A N 1
ATOM 804 C CA . VAL A 1 109 ? -1.192 -20.041 6.128 1.00 97.62 109 VAL A CA 1
ATOM 805 C C . VAL A 1 109 ? -1.730 -21.372 5.620 1.00 97.62 109 VAL A C 1
ATOM 807 O O . VAL A 1 109 ? -1.580 -22.402 6.276 1.00 97.62 109 VAL A O 1
ATOM 810 N N . TYR A 1 110 ? -2.324 -21.348 4.437 1.00 96.81 110 TYR A N 1
ATOM 811 C CA . TYR A 1 110 ? -2.939 -22.493 3.785 1.00 96.81 110 TYR A CA 1
ATOM 812 C C . TYR A 1 110 ? -2.245 -22.790 2.462 1.00 96.81 110 TYR A C 1
ATOM 814 O O . TYR A 1 110 ? -1.722 -21.889 1.800 1.00 96.81 110 TYR A O 1
ATOM 822 N N . LYS A 1 111 ? -2.291 -24.064 2.062 1.00 95.94 111 LYS A N 1
ATOM 823 C CA . LYS A 1 111 ? -1.808 -24.541 0.768 1.00 95.94 111 LYS A CA 1
ATOM 824 C C . LYS A 1 111 ? -2.988 -24.940 -0.129 1.00 95.94 111 LYS A C 1
ATOM 826 O O . LYS A 1 111 ? -3.747 -25.833 0.233 1.00 95.94 111 LYS A O 1
ATOM 831 N N . ARG A 1 112 ? -3.129 -24.322 -1.301 1.00 93.50 112 ARG A N 1
ATOM 832 C CA . ARG A 1 112 ? -4.015 -24.726 -2.399 1.00 93.50 112 ARG A CA 1
ATOM 833 C C . ARG A 1 112 ? -3.299 -25.775 -3.241 1.00 93.50 112 ARG A C 1
ATOM 835 O O . ARG A 1 112 ? -2.183 -25.552 -3.704 1.00 93.50 112 ARG A O 1
ATOM 842 N N . SER A 1 113 ? -3.937 -26.920 -3.437 1.00 88.25 113 SER A N 1
ATOM 843 C CA . SER A 1 113 ? -3.409 -28.017 -4.256 1.00 88.25 113 SER A CA 1
ATOM 844 C C . SER A 1 113 ? -3.537 -27.777 -5.762 1.00 88.25 113 SER A C 1
ATOM 846 O O . SER A 1 113 ? -2.843 -28.427 -6.533 1.00 88.25 113 SER A O 1
ATOM 848 N N . GLU A 1 114 ? -4.414 -26.864 -6.183 1.00 84.69 114 GLU A N 1
ATOM 849 C CA . GLU A 1 114 ? -4.879 -26.754 -7.576 1.00 84.69 114 GLU A CA 1
ATOM 850 C C . GLU A 1 114 ? -4.241 -25.607 -8.375 1.00 84.69 114 GLU A C 1
ATOM 852 O O . GLU A 1 114 ? -4.490 -25.483 -9.571 1.00 84.69 114 GLU A O 1
ATOM 857 N N . PHE A 1 115 ? -3.413 -24.767 -7.746 1.00 76.88 115 PHE A N 1
ATOM 858 C CA . PHE A 1 115 ? -2.904 -23.539 -8.362 1.00 76.88 115 PHE A CA 1
ATOM 859 C C . PHE A 1 115 ? -1.372 -23.486 -8.397 1.00 76.88 115 PHE A C 1
ATOM 861 O O . PHE A 1 115 ? -0.717 -23.984 -7.479 1.00 76.88 115 PHE A O 1
ATOM 868 N N . PRO A 1 116 ? -0.785 -22.829 -9.419 1.00 77.38 116 PRO A N 1
ATOM 869 C CA . PRO A 1 116 ? 0.661 -22.612 -9.501 1.00 77.38 116 PRO A CA 1
ATOM 870 C C . PRO A 1 116 ? 1.197 -21.731 -8.364 1.00 77.38 116 PRO A C 1
ATOM 872 O O . PRO A 1 116 ? 2.400 -21.732 -8.111 1.00 77.38 116 PRO A O 1
ATOM 875 N N . TRP A 1 117 ? 0.319 -20.998 -7.673 1.00 79.56 117 TRP A N 1
ATOM 876 C CA . TRP A 1 117 ? 0.632 -20.193 -6.495 1.00 79.56 117 TRP A CA 1
ATOM 877 C C . TRP A 1 117 ? -0.055 -20.820 -5.288 1.00 79.56 117 TRP A C 1
ATOM 879 O O . TRP A 1 117 ? -1.235 -20.564 -5.025 1.00 79.56 117 TRP A O 1
ATOM 889 N N . PRO A 1 118 ? 0.637 -21.742 -4.606 1.00 89.12 118 PRO A N 1
ATOM 890 C CA . PRO A 1 118 ? -0.045 -22.643 -3.708 1.00 89.12 118 PRO A CA 1
ATOM 891 C C . PRO A 1 118 ? -0.341 -21.996 -2.360 1.00 89.12 118 PRO A C 1
ATOM 893 O O . PRO A 1 118 ? -1.131 -22.566 -1.628 1.00 89.12 118 PRO A O 1
ATOM 896 N N . TYR A 1 119 ? 0.233 -20.851 -1.986 1.00 94.69 119 TYR A N 1
ATOM 897 C CA . TYR A 1 119 ? 0.070 -20.337 -0.625 1.00 94.69 119 TYR A CA 1
ATOM 898 C C . TYR A 1 119 ? -0.820 -19.093 -0.549 1.00 94.69 119 TYR A C 1
ATOM 900 O O . TYR A 1 119 ? -0.681 -18.141 -1.315 1.00 94.69 119 TYR A O 1
ATOM 908 N N . PHE A 1 120 ? -1.722 -19.094 0.428 1.00 95.81 120 PHE A N 1
ATOM 909 C CA . PHE A 1 120 ? -2.503 -17.932 0.853 1.00 95.81 120 PHE A CA 1
ATOM 910 C C . PHE A 1 120 ? -2.606 -17.923 2.375 1.00 95.81 120 PHE A C 1
ATOM 912 O O . PHE A 1 120 ? -2.318 -18.932 3.021 1.00 95.81 120 PHE A O 1
ATOM 919 N N . TYR A 1 121 ? -2.997 -16.802 2.967 1.00 97.19 121 TYR A N 1
ATOM 920 C CA . TYR A 1 121 ? -3.201 -16.720 4.408 1.00 97.19 121 TYR A CA 1
ATOM 921 C C . TYR A 1 121 ? -4.576 -16.151 4.745 1.00 97.19 121 TYR A C 1
ATOM 923 O O . TYR A 1 121 ? -5.171 -15.410 3.963 1.00 97.19 121 TYR A O 1
ATOM 931 N N . LYS A 1 122 ? -5.056 -16.499 5.938 1.00 97.50 122 LYS A N 1
ATOM 932 C CA . LYS A 1 122 ? -6.284 -15.981 6.542 1.00 97.50 122 LYS A CA 1
ATOM 933 C C . LYS A 1 122 ? -5.952 -15.426 7.918 1.00 97.50 122 LYS A C 1
ATOM 935 O O . LYS A 1 122 ? -5.309 -16.112 8.714 1.00 97.50 122 LYS A O 1
ATOM 940 N N . VAL A 1 123 ? -6.396 -14.206 8.199 1.00 97.38 123 VAL A N 1
ATOM 941 C CA . VAL A 1 123 ? -6.338 -13.594 9.530 1.00 97.38 123 VAL A CA 1
ATOM 942 C C . VAL A 1 123 ? -7.761 -13.323 9.988 1.00 97.38 123 VAL A C 1
ATOM 944 O O . VAL A 1 123 ? -8.474 -12.539 9.366 1.00 97.38 123 VAL A O 1
ATOM 947 N N . GLU A 1 124 ? -8.183 -13.979 11.063 1.00 96.69 124 GLU A N 1
ATOM 948 C CA . GLU A 1 124 ? -9.474 -13.734 11.697 1.00 96.69 124 GLU A CA 1
ATOM 949 C C . GLU A 1 124 ? -9.304 -12.724 12.822 1.00 96.69 124 GLU A C 1
ATOM 951 O O . GLU A 1 124 ? -8.354 -12.793 13.606 1.00 96.69 124 GLU A O 1
ATOM 956 N N . PHE A 1 125 ? -10.221 -11.773 12.911 1.00 94.81 125 PHE A N 1
ATOM 957 C CA . PHE A 1 125 ? -10.147 -10.684 13.870 1.00 94.81 125 PHE A CA 1
ATOM 958 C C . PHE A 1 125 ? -11.546 -10.227 14.279 1.00 94.81 125 PHE A C 1
ATOM 960 O O . PHE A 1 125 ? -12.514 -10.380 13.538 1.00 94.81 125 PHE A O 1
ATOM 967 N N . ILE A 1 126 ? -11.640 -9.655 15.471 1.00 91.38 126 ILE A N 1
ATOM 968 C CA . ILE A 1 126 ? -12.847 -9.015 15.978 1.00 91.38 126 ILE A CA 1
ATOM 969 C C . ILE A 1 126 ? -12.813 -7.549 15.563 1.00 91.38 126 ILE A C 1
ATOM 971 O O . ILE A 1 126 ? -11.841 -6.832 15.834 1.00 91.38 126 ILE A O 1
ATOM 975 N N . SER A 1 127 ? -13.880 -7.114 14.897 1.00 84.56 127 SER A N 1
ATOM 976 C CA . SER A 1 127 ? -14.102 -5.695 14.648 1.00 84.56 127 SER A CA 1
ATOM 977 C C . SER A 1 127 ? -14.485 -4.989 15.942 1.00 84.56 127 SER A C 1
ATOM 979 O O . SER A 1 127 ? -15.3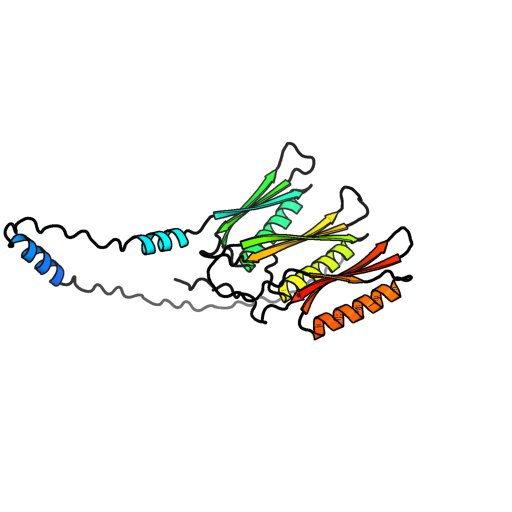61 -5.489 16.645 1.00 84.56 127 SER A O 1
ATOM 981 N N . PRO A 1 128 ? -13.928 -3.803 16.234 1.00 74.88 128 PRO A N 1
ATOM 982 C CA . PRO A 1 128 ? -14.497 -2.935 17.252 1.00 74.88 128 PRO A CA 1
ATOM 983 C C . PRO A 1 128 ? -15.982 -2.687 16.947 1.00 74.88 128 PRO A C 1
ATOM 985 O O . PRO A 1 128 ? -16.341 -2.351 15.813 1.00 74.88 128 PRO A O 1
ATOM 988 N N . ASN A 1 129 ? -16.836 -2.881 17.951 1.00 70.00 129 ASN A N 1
ATOM 989 C CA . ASN A 1 129 ? -18.277 -2.678 17.840 1.00 70.00 129 ASN A CA 1
ATOM 990 C C . ASN A 1 129 ? -18.629 -1.272 17.332 1.00 70.00 129 ASN A C 1
ATOM 992 O O . ASN A 1 129 ? -18.038 -0.279 17.760 1.00 70.00 129 ASN A O 1
ATOM 996 N N . GLY A 1 130 ? -19.628 -1.195 16.449 1.00 68.00 130 GLY A N 1
ATOM 997 C CA . GLY A 1 130 ? -20.190 0.069 15.960 1.00 68.00 130 GLY A CA 1
ATOM 998 C C . GLY A 1 130 ? -19.416 0.761 14.834 1.00 68.00 130 GLY A C 1
ATOM 999 O O . GLY A 1 130 ? -19.827 1.841 14.420 1.00 68.00 130 GLY A O 1
ATOM 1000 N N . TYR A 1 131 ? -18.339 0.161 14.314 1.00 68.56 131 TYR A N 1
ATOM 1001 C CA . TYR A 1 131 ? -17.623 0.689 13.152 1.00 68.56 131 TYR A CA 1
ATOM 1002 C C . TYR A 1 131 ? -17.841 -0.185 11.923 1.00 68.56 131 TYR A C 1
ATOM 1004 O O . TYR A 1 131 ? -17.475 -1.362 11.895 1.00 68.56 131 TYR A O 1
ATOM 1012 N N . HIS A 1 132 ? -18.368 0.417 10.862 1.00 78.00 132 HIS A N 1
ATOM 1013 C CA . HIS A 1 132 ? -18.251 -0.158 9.536 1.00 78.00 132 HIS A CA 1
ATOM 1014 C C . HIS A 1 132 ? -16.844 0.148 9.025 1.00 78.00 132 HIS A C 1
ATOM 1016 O O . HIS A 1 132 ? -16.320 1.247 9.190 1.00 78.00 132 HIS A O 1
ATOM 1022 N N . TYR A 1 133 ? -16.190 -0.832 8.424 1.00 83.56 133 TYR A N 1
ATOM 1023 C CA . TYR A 1 133 ? -14.867 -0.652 7.845 1.00 83.56 133 TYR A CA 1
ATOM 1024 C C . TYR A 1 133 ? -14.804 -1.346 6.496 1.00 83.56 133 TYR A C 1
ATOM 1026 O O . TYR A 1 133 ? -15.535 -2.297 6.214 1.00 83.56 133 TYR A O 1
ATOM 1034 N N . GLN A 1 134 ? -13.913 -0.849 5.654 1.00 87.88 134 GLN A N 1
ATOM 1035 C CA . GLN A 1 134 ? -13.633 -1.401 4.348 1.00 87.88 134 GLN A CA 1
ATOM 1036 C C . GLN A 1 134 ? -12.122 -1.481 4.168 1.00 87.88 134 GLN A C 1
ATOM 1038 O O . GLN A 1 134 ? -11.425 -0.470 4.260 1.00 87.88 134 GLN A O 1
ATOM 1043 N N . PHE A 1 135 ? -11.620 -2.675 3.865 1.00 90.81 135 PHE A N 1
ATOM 1044 C CA . PHE A 1 135 ? -10.271 -2.805 3.334 1.00 90.81 135 PHE A CA 1
ATOM 1045 C C . PHE A 1 135 ? -10.263 -2.292 1.901 1.00 90.81 135 PHE A C 1
ATOM 1047 O O . PHE A 1 135 ? -11.059 -2.724 1.064 1.00 90.81 135 PHE A O 1
ATOM 1054 N N . LYS A 1 136 ? -9.360 -1.362 1.621 1.00 92.44 136 LYS A N 1
ATOM 1055 C CA . LYS A 1 136 ? -9.047 -0.917 0.270 1.00 92.44 136 LYS A CA 1
ATOM 1056 C C . LYS A 1 136 ? -7.623 -1.330 -0.060 1.00 92.44 136 LYS A C 1
ATOM 1058 O O . LYS A 1 136 ? -6.774 -1.481 0.817 1.00 92.44 136 LYS A O 1
ATOM 1063 N N . THR A 1 137 ? -7.390 -1.551 -1.344 1.00 93.75 137 THR A N 1
ATOM 1064 C CA . THR A 1 137 ? -6.074 -1.885 -1.875 1.00 93.75 137 THR A CA 1
ATOM 1065 C C . THR A 1 137 ? -5.627 -0.756 -2.781 1.00 93.75 137 THR A C 1
ATOM 1067 O O . THR A 1 137 ? -6.357 -0.359 -3.685 1.00 93.75 137 THR A O 1
ATOM 1070 N N . HIS A 1 138 ? -4.430 -0.251 -2.522 1.00 94.12 138 HIS A N 1
ATOM 1071 C CA . HIS A 1 138 ? -3.716 0.662 -3.396 1.00 94.12 138 HIS A CA 1
ATOM 1072 C C . HIS A 1 138 ? -2.593 -0.096 -4.095 1.00 94.12 138 HIS A C 1
ATOM 1074 O O . HIS A 1 138 ? -1.847 -0.827 -3.444 1.00 94.12 138 HIS A O 1
ATOM 1080 N N . GLN A 1 139 ? -2.474 0.064 -5.408 1.00 94.44 139 GLN A N 1
ATOM 1081 C CA . GLN A 1 139 ? -1.462 -0.612 -6.209 1.00 94.44 139 GLN A CA 1
ATOM 1082 C C . GLN A 1 139 ? -0.843 0.378 -7.191 1.00 94.44 139 GLN A C 1
ATOM 1084 O O . GLN A 1 139 ? -1.551 1.093 -7.897 1.00 94.44 139 GLN A O 1
ATOM 1089 N N . GLN A 1 140 ? 0.483 0.392 -7.252 1.00 93.19 140 GLN A N 1
ATOM 1090 C CA . GLN A 1 140 ? 1.260 1.198 -8.195 1.00 93.19 140 GLN A CA 1
ATOM 1091 C C . GLN A 1 140 ? 2.463 0.376 -8.651 1.00 93.19 140 GLN A C 1
ATOM 1093 O O . GLN A 1 140 ? 2.869 -0.548 -7.944 1.00 93.19 140 GLN A O 1
ATOM 1098 N N . GLY A 1 141 ? 3.010 0.652 -9.834 1.00 89.69 141 GLY A N 1
ATOM 1099 C CA . GLY A 1 141 ? 4.000 -0.226 -10.453 1.00 89.69 141 GLY A CA 1
ATOM 1100 C C . GLY A 1 141 ? 4.843 0.419 -11.538 1.00 89.69 141 GLY A C 1
ATOM 1101 O O . GLY A 1 141 ? 4.731 1.609 -11.788 1.00 89.69 141 GLY A O 1
ATOM 1102 N N . GLU A 1 142 ? 5.633 -0.437 -12.195 1.00 89.31 142 GLU A N 1
ATOM 1103 C CA . GLU A 1 142 ? 6.532 -0.168 -13.335 1.00 89.31 142 GLU A CA 1
ATOM 1104 C C . GLU A 1 142 ? 8.015 0.059 -12.992 1.00 89.31 142 GLU A C 1
ATOM 1106 O O . GLU A 1 142 ? 8.803 0.406 -13.872 1.00 89.31 142 GLU A O 1
ATOM 1111 N N . TRP A 1 143 ? 8.456 -0.262 -11.773 1.00 95.12 143 TRP A N 1
ATOM 1112 C CA . TRP A 1 143 ? 9.883 -0.197 -11.416 1.00 95.12 143 TRP A CA 1
ATOM 1113 C C . TRP A 1 143 ? 10.690 -1.343 -12.011 1.00 95.12 143 TRP A C 1
ATOM 1115 O O . TRP A 1 143 ? 10.215 -2.471 -12.065 1.00 95.12 143 TRP A O 1
ATOM 1125 N N . THR A 1 144 ? 11.937 -1.076 -12.398 1.00 94.62 144 THR A N 1
ATOM 1126 C CA . THR A 1 144 ? 12.838 -2.122 -12.920 1.00 94.62 144 THR A CA 1
ATOM 1127 C C . THR A 1 144 ? 13.474 -2.931 -11.787 1.00 94.62 144 THR A C 1
ATOM 1129 O O . THR A 1 144 ? 13.773 -4.113 -11.952 1.00 94.62 144 THR A O 1
ATOM 1132 N N . PHE A 1 145 ? 13.653 -2.315 -10.615 1.00 95.00 145 PHE A N 1
ATOM 1133 C CA . PHE A 1 145 ? 14.290 -2.942 -9.461 1.00 95.00 145 PHE A CA 1
ATOM 1134 C C . PHE A 1 145 ? 13.342 -3.036 -8.266 1.00 95.00 145 PHE A C 1
ATOM 1136 O O . PHE A 1 145 ? 12.594 -2.107 -7.958 1.00 95.00 145 PHE A O 1
ATOM 1143 N N . GLU A 1 146 ? 13.432 -4.144 -7.530 1.00 95.31 146 GLU A N 1
ATOM 1144 C CA . GLU A 1 146 ? 12.645 -4.362 -6.313 1.00 95.31 146 GLU A CA 1
ATOM 1145 C C . GLU A 1 146 ? 12.913 -3.287 -5.247 1.00 95.31 146 GLU A C 1
ATOM 1147 O O . GLU A 1 146 ? 12.000 -2.853 -4.550 1.00 95.31 146 GLU A O 1
ATOM 1152 N N . SER A 1 147 ? 14.162 -2.825 -5.131 1.00 96.31 147 SER A N 1
ATOM 1153 C CA . SER A 1 147 ? 14.560 -1.786 -4.176 1.00 96.31 147 SER A CA 1
ATOM 1154 C C . SER A 1 147 ? 13.885 -0.440 -4.451 1.00 96.31 147 SER A C 1
ATOM 1156 O O . SER A 1 147 ? 13.509 0.255 -3.508 1.00 96.31 147 SER A O 1
ATOM 1158 N N . GLU A 1 148 ? 13.692 -0.084 -5.723 1.00 95.19 148 GLU A N 1
ATOM 1159 C CA . GLU A 1 148 ? 12.972 1.129 -6.125 1.00 95.19 148 GLU A CA 1
ATOM 1160 C C . GLU A 1 148 ? 11.491 1.020 -5.767 1.00 95.19 148 GLU A C 1
ATOM 1162 O O . GLU A 1 148 ? 10.950 1.918 -5.121 1.00 95.19 148 GLU A O 1
ATOM 1167 N N . ALA A 1 149 ? 10.863 -0.114 -6.102 1.00 95.88 149 ALA A N 1
ATOM 1168 C CA . ALA A 1 149 ? 9.477 -0.392 -5.736 1.00 95.88 149 ALA A CA 1
ATOM 1169 C C . ALA A 1 149 ? 9.274 -0.369 -4.216 1.00 95.88 149 ALA A C 1
ATOM 1171 O O . ALA A 1 149 ? 8.297 0.198 -3.729 1.00 95.88 149 ALA A O 1
ATOM 1172 N N . ARG A 1 150 ? 10.220 -0.929 -3.452 1.00 96.38 150 ARG A N 1
ATOM 1173 C CA . ARG A 1 150 ? 10.193 -0.924 -1.985 1.00 96.38 150 ARG A CA 1
ATOM 1174 C C . ARG A 1 150 ? 10.311 0.485 -1.418 1.00 96.38 150 ARG A C 1
ATOM 1176 O O . ARG A 1 150 ? 9.528 0.847 -0.547 1.00 96.38 150 ARG A O 1
ATOM 1183 N N . SER A 1 151 ? 11.232 1.297 -1.935 1.00 95.44 151 SER A N 1
ATOM 1184 C CA . SER A 1 151 ? 11.367 2.690 -1.500 1.00 95.44 151 SER A CA 1
ATOM 1185 C C . SER A 1 151 ? 10.109 3.507 -1.815 1.00 95.44 151 SER A C 1
ATOM 1187 O O . SER A 1 151 ? 9.644 4.273 -0.970 1.00 95.44 151 SER A O 1
ATOM 1189 N N . ALA A 1 152 ? 9.516 3.314 -2.997 1.00 94.19 152 ALA A N 1
ATOM 1190 C CA . ALA A 1 152 ? 8.262 3.960 -3.375 1.00 94.19 152 ALA A CA 1
ATOM 1191 C C . ALA A 1 152 ? 7.097 3.520 -2.471 1.00 94.19 152 ALA A C 1
ATOM 1193 O O . ALA A 1 152 ? 6.329 4.358 -1.997 1.00 94.19 152 ALA A O 1
ATOM 1194 N N . MET A 1 153 ? 7.009 2.224 -2.165 1.00 96.81 153 MET A N 1
ATOM 1195 C CA . MET A 1 153 ? 6.024 1.670 -1.239 1.00 96.81 153 MET A CA 1
ATOM 1196 C C . MET A 1 153 ? 6.157 2.276 0.160 1.00 96.81 153 MET A C 1
ATOM 1198 O O . MET A 1 153 ? 5.161 2.690 0.742 1.00 96.81 153 MET A O 1
ATOM 1202 N N . GLU A 1 154 ? 7.369 2.358 0.713 1.00 96.00 154 GLU A N 1
ATOM 1203 C CA . GLU A 1 154 ? 7.611 2.940 2.039 1.00 96.00 154 GLU A CA 1
ATOM 1204 C C . GLU A 1 154 ? 7.192 4.416 2.102 1.00 96.00 154 GLU A C 1
ATOM 1206 O O . GLU A 1 154 ? 6.566 4.842 3.078 1.00 96.00 154 GLU A O 1
ATOM 1211 N N . GLN A 1 155 ? 7.468 5.184 1.042 1.00 93.94 155 GLN A N 1
ATOM 1212 C CA . GLN A 1 155 ? 7.009 6.570 0.915 1.00 93.94 155 GLN A CA 1
ATOM 1213 C C . GLN A 1 155 ? 5.480 6.656 0.876 1.00 93.94 155 GLN A C 1
ATOM 1215 O O . GLN A 1 155 ? 4.899 7.460 1.607 1.00 93.94 155 GLN A O 1
ATOM 1220 N N . ALA A 1 156 ? 4.825 5.798 0.090 1.00 93.25 156 ALA A N 1
ATOM 1221 C CA . ALA A 1 156 ? 3.370 5.745 0.022 1.00 93.25 156 ALA A CA 1
ATOM 1222 C C . ALA A 1 156 ? 2.756 5.350 1.374 1.00 93.25 156 ALA A C 1
ATOM 1224 O O . ALA A 1 156 ? 1.839 6.018 1.844 1.00 93.25 156 ALA A O 1
ATOM 1225 N N . VAL A 1 157 ? 3.299 4.338 2.063 1.00 94.12 157 VAL A N 1
ATOM 1226 C CA . VAL A 1 157 ? 2.872 3.937 3.418 1.00 94.12 157 VAL A CA 1
ATOM 1227 C C . VAL A 1 157 ? 2.972 5.105 4.399 1.00 94.12 157 VAL A C 1
ATOM 1229 O O . VAL A 1 157 ? 2.052 5.318 5.191 1.00 94.12 157 VAL A O 1
ATOM 1232 N N . ALA A 1 158 ? 4.062 5.875 4.357 1.00 91.19 158 ALA A N 1
ATOM 1233 C CA . ALA A 1 158 ? 4.197 7.079 5.173 1.00 91.19 158 ALA A CA 1
ATOM 1234 C C . ALA A 1 158 ? 3.132 8.129 4.811 1.00 91.19 158 ALA A C 1
ATOM 1236 O O . ALA A 1 158 ? 2.523 8.704 5.712 1.00 91.19 158 ALA A O 1
ATOM 1237 N N . GLY A 1 159 ? 2.850 8.323 3.519 1.00 87.25 159 GLY A N 1
ATOM 1238 C CA . GLY A 1 159 ? 1.761 9.169 3.027 1.00 87.25 159 GLY A CA 1
ATOM 1239 C C . GLY A 1 159 ? 0.397 8.756 3.584 1.00 87.25 159 GLY A C 1
ATOM 1240 O O . GLY A 1 159 ? -0.276 9.571 4.208 1.00 87.25 159 GLY A O 1
ATOM 1241 N N . PHE A 1 160 ? 0.026 7.476 3.463 1.00 88.50 160 PHE A N 1
ATOM 1242 C CA . PHE A 1 160 ? -1.222 6.934 4.019 1.00 88.50 160 PHE A CA 1
ATOM 1243 C C . PHE A 1 160 ? -1.342 7.190 5.526 1.00 88.50 160 PHE A C 1
ATOM 1245 O O . PHE A 1 160 ? -2.372 7.687 5.983 1.00 88.50 160 PHE A O 1
ATOM 1252 N N . LYS A 1 161 ? -0.280 6.912 6.293 1.00 87.75 161 LYS A N 1
ATOM 1253 C CA . LYS A 1 161 ? -0.256 7.155 7.744 1.00 87.75 161 LYS A CA 1
ATOM 1254 C C . LYS A 1 161 ? -0.401 8.639 8.084 1.00 87.75 161 LYS A C 1
ATOM 1256 O O . LYS A 1 161 ? -1.162 8.985 8.983 1.00 87.75 161 LYS A O 1
ATOM 1261 N N . ASN A 1 162 ? 0.282 9.517 7.351 1.00 83.12 162 ASN A N 1
ATOM 1262 C CA . ASN A 1 162 ? 0.201 10.969 7.540 1.00 83.12 162 ASN A CA 1
ATOM 1263 C C . ASN A 1 162 ? -1.186 11.539 7.202 1.00 83.12 162 ASN A C 1
ATOM 1265 O O . ASN A 1 162 ? -1.568 12.573 7.752 1.00 83.12 162 ASN A O 1
ATOM 1269 N N . SER A 1 163 ? -1.931 10.860 6.329 1.00 79.81 163 SER A N 1
ATOM 1270 C CA . SER A 1 163 ? -3.327 11.164 5.999 1.00 79.81 163 SER A CA 1
ATOM 1271 C C . SER A 1 163 ? -4.341 10.597 6.998 1.00 79.81 163 SER A C 1
ATOM 1273 O O . SER A 1 163 ? -5.533 10.846 6.848 1.00 79.81 163 SER A O 1
ATOM 1275 N N . GLY A 1 164 ? -3.900 9.832 8.002 1.00 82.88 164 GLY A N 1
ATOM 1276 C CA . GLY A 1 164 ? -4.773 9.213 9.003 1.00 82.88 164 GLY A CA 1
ATOM 12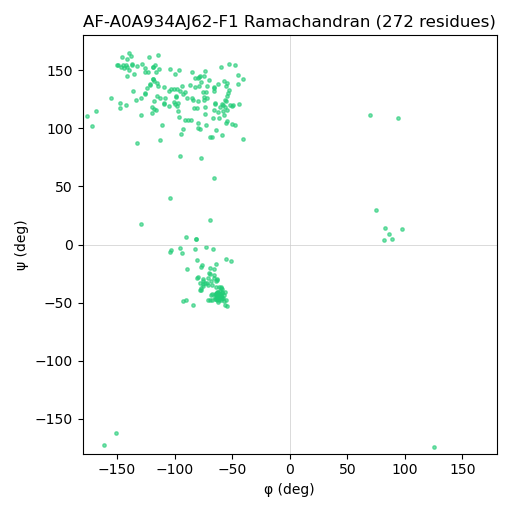77 C C . GLY A 1 164 ? -5.300 7.823 8.630 1.00 82.88 164 GLY A C 1
ATOM 1278 O O . GLY A 1 164 ? -6.080 7.253 9.390 1.00 82.88 164 GLY A O 1
ATOM 1279 N N . TYR A 1 165 ? -4.866 7.238 7.509 1.00 86.31 165 TYR A N 1
ATOM 1280 C CA . TYR A 1 165 ? -5.234 5.866 7.163 1.00 86.31 165 TYR A CA 1
ATOM 1281 C C . TYR A 1 165 ? -4.426 4.849 7.970 1.00 86.31 165 TYR A C 1
ATOM 1283 O O . TYR A 1 165 ? -3.211 4.970 8.151 1.00 86.31 165 TYR A O 1
ATOM 1291 N N . SER A 1 166 ? -5.103 3.784 8.397 1.00 89.56 166 SER A N 1
ATOM 1292 C CA . SER A 1 166 ? -4.455 2.636 9.027 1.00 89.56 166 SER A CA 1
ATOM 1293 C C . SER A 1 166 ? -3.965 1.664 7.955 1.00 89.56 166 SER A C 1
ATOM 1295 O O . SER A 1 166 ? -4.763 0.989 7.305 1.00 89.56 166 SER A O 1
ATOM 1297 N N . VAL A 1 167 ? -2.648 1.610 7.756 1.00 94.25 167 VAL A N 1
ATOM 1298 C CA . VAL A 1 167 ? -2.008 0.664 6.831 1.00 94.25 167 VAL A CA 1
ATOM 1299 C C . VAL A 1 167 ? -1.901 -0.705 7.495 1.00 94.25 167 VAL A C 1
ATOM 1301 O O . VAL A 1 167 ? -1.300 -0.833 8.561 1.00 94.25 167 VAL A O 1
ATOM 1304 N N . ILE A 1 168 ? -2.460 -1.717 6.839 1.00 94.75 168 ILE A N 1
ATOM 1305 C CA . ILE A 1 168 ? -2.480 -3.104 7.303 1.00 94.75 168 ILE A CA 1
ATOM 1306 C C . ILE A 1 168 ? -1.261 -3.862 6.792 1.00 94.75 168 ILE A C 1
ATOM 1308 O O . ILE A 1 168 ? -0.572 -4.522 7.564 1.00 94.75 168 ILE A O 1
ATOM 1312 N N . SER A 1 169 ? -0.965 -3.738 5.502 1.00 94.81 169 SER A N 1
ATOM 1313 C CA . SER A 1 169 ? 0.191 -4.383 4.885 1.00 94.81 169 SER A CA 1
ATOM 1314 C C . SER A 1 169 ? 0.709 -3.567 3.705 1.00 94.81 169 SER A C 1
ATOM 1316 O O . SER A 1 169 ? -0.022 -2.785 3.094 1.00 94.81 169 SER A O 1
ATOM 1318 N N . GLY A 1 170 ? 1.996 -3.731 3.409 1.00 95.00 170 GLY A N 1
ATOM 1319 C CA . GLY A 1 170 ? 2.661 -3.149 2.251 1.00 95.00 170 GLY A CA 1
ATOM 1320 C C . GLY A 1 170 ? 3.652 -4.164 1.708 1.00 95.00 170 GLY A C 1
ATOM 1321 O O . GLY A 1 170 ? 4.540 -4.601 2.439 1.00 95.00 170 GLY A O 1
ATOM 1322 N N . GLN A 1 171 ? 3.476 -4.571 0.455 1.00 94.44 171 GLN A N 1
ATOM 1323 C CA . GLN A 1 171 ? 4.267 -5.628 -0.169 1.00 94.44 171 GLN A CA 1
ATOM 1324 C C . GLN A 1 171 ? 4.698 -5.242 -1.575 1.00 94.44 171 GLN A C 1
ATOM 1326 O O . GLN A 1 171 ? 3.964 -4.570 -2.298 1.00 94.44 171 GLN A O 1
ATOM 1331 N N . VAL A 1 172 ? 5.883 -5.710 -1.961 1.00 95.25 172 VAL A N 1
ATOM 1332 C CA . VAL A 1 172 ? 6.420 -5.578 -3.314 1.00 95.25 172 VAL A CA 1
ATOM 1333 C C . VAL A 1 172 ? 6.280 -6.915 -4.020 1.00 95.25 172 VAL A C 1
ATOM 1335 O O . VAL A 1 172 ? 6.627 -7.957 -3.471 1.00 95.25 172 VAL A O 1
ATOM 1338 N N . PHE A 1 173 ? 5.796 -6.865 -5.249 1.00 92.56 173 PHE A N 1
ATOM 1339 C CA . PHE A 1 173 ? 5.542 -8.012 -6.095 1.00 92.56 173 PHE A CA 1
ATOM 1340 C C . PHE A 1 173 ? 6.253 -7.846 -7.429 1.00 92.56 173 PHE A C 1
ATOM 1342 O O . PHE A 1 173 ? 6.457 -6.738 -7.932 1.00 92.56 173 PHE A O 1
ATOM 1349 N N . LYS A 1 174 ? 6.589 -8.980 -8.031 1.00 92.88 174 LYS A N 1
ATOM 1350 C CA . LYS A 1 174 ? 7.051 -9.060 -9.411 1.00 92.88 174 LYS A CA 1
ATOM 1351 C C . LYS A 1 174 ? 5.840 -9.284 -10.316 1.00 92.88 174 LYS A C 1
ATOM 1353 O O . LYS A 1 174 ? 5.024 -10.155 -10.025 1.00 92.88 174 LYS A O 1
ATOM 1358 N N . ARG A 1 175 ? 5.702 -8.517 -11.400 1.00 89.44 175 ARG A N 1
ATOM 1359 C CA . ARG A 1 175 ? 4.606 -8.711 -12.365 1.00 89.44 175 ARG A CA 1
ATOM 1360 C C . ARG A 1 175 ? 4.747 -10.059 -13.074 1.00 89.44 175 ARG A C 1
ATOM 1362 O O . ARG A 1 175 ? 5.835 -10.416 -13.524 1.00 89.44 175 ARG A O 1
ATOM 1369 N N . SER A 1 176 ? 3.641 -10.790 -13.195 1.00 84.44 176 SER A N 1
ATOM 1370 C CA . SER A 1 176 ? 3.592 -12.061 -13.926 1.00 84.44 176 SER A CA 1
ATOM 1371 C C . SER A 1 176 ? 3.607 -11.855 -15.442 1.00 84.44 176 SER A C 1
ATOM 1373 O O . SER A 1 176 ? 4.232 -12.629 -16.162 1.00 84.44 176 SER A O 1
ATOM 1375 N N . ASP A 1 177 ? 2.966 -10.789 -15.921 1.00 87.81 177 ASP A N 1
ATOM 1376 C CA . ASP A 1 177 ? 2.888 -10.407 -17.332 1.00 87.81 177 ASP A CA 1
ATOM 1377 C C . ASP A 1 177 ? 4.149 -9.683 -17.829 1.00 87.81 177 ASP A C 1
ATOM 1379 O O . ASP A 1 177 ? 4.516 -9.798 -18.998 1.00 87.81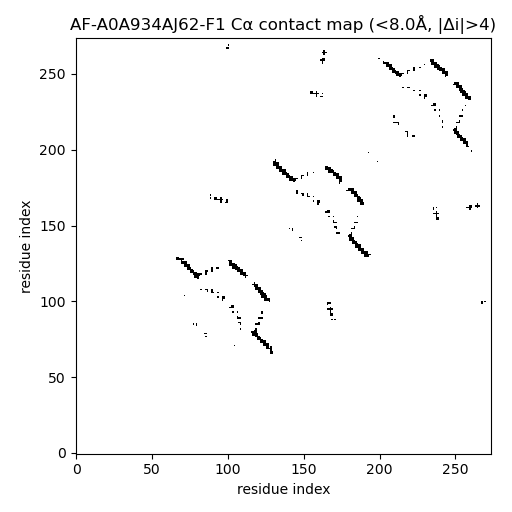 177 ASP A O 1
ATOM 1383 N N . TYR A 1 178 ? 4.859 -9.000 -16.930 1.00 88.19 178 TYR A N 1
ATOM 1384 C CA . TYR A 1 178 ? 6.127 -8.336 -17.220 1.00 88.19 178 TYR A CA 1
ATOM 1385 C C . TYR A 1 178 ? 7.172 -8.658 -16.145 1.00 88.19 178 TYR A C 1
ATOM 1387 O O . TYR A 1 178 ? 7.358 -7.873 -15.215 1.00 88.19 178 TYR A O 1
ATOM 1395 N N . PRO A 1 179 ? 7.929 -9.765 -16.276 1.00 87.00 179 PRO A N 1
ATOM 1396 C CA . PRO A 1 179 ? 8.847 -10.231 -15.234 1.00 87.00 179 PRO A CA 1
ATOM 1397 C C . PRO A 1 179 ? 10.039 -9.293 -14.992 1.00 87.00 179 PRO A C 1
ATOM 1399 O O . PRO A 1 179 ? 10.850 -9.547 -14.111 1.00 87.00 179 PRO A O 1
ATOM 1402 N N . TRP A 1 180 ? 10.187 -8.217 -15.756 1.00 90.44 180 TRP A N 1
ATOM 1403 C CA . TRP A 1 180 ? 11.211 -7.195 -15.529 1.00 90.44 180 TRP A CA 1
ATOM 1404 C C . TRP A 1 180 ? 10.696 -6.009 -14.712 1.00 90.44 180 TRP A C 1
ATOM 1406 O O . TRP A 1 180 ? 11.471 -5.111 -14.407 1.00 90.44 180 TRP A O 1
ATOM 1416 N N . HIS A 1 181 ? 9.404 -6.004 -14.367 1.00 93.62 181 HIS A N 1
ATOM 1417 C CA . HIS A 1 181 ? 8.776 -4.928 -13.622 1.00 93.62 181 HIS A CA 1
ATOM 1418 C C . HIS A 1 181 ? 8.291 -5.392 -12.251 1.00 93.62 181 HIS A C 1
ATOM 1420 O O . HIS A 1 181 ? 7.688 -6.457 -12.084 1.00 93.62 181 HIS A O 1
ATOM 1426 N N . TYR A 1 182 ? 8.518 -4.530 -11.273 1.00 94.69 182 TYR A N 1
ATOM 1427 C CA . TYR A 1 182 ? 8.014 -4.639 -9.921 1.00 94.69 182 TYR A CA 1
ATOM 1428 C C . TYR A 1 182 ? 6.852 -3.668 -9.724 1.00 94.69 182 TYR A C 1
ATOM 1430 O O . TYR A 1 182 ? 6.762 -2.613 -10.361 1.00 94.69 182 TYR A O 1
ATOM 1438 N N . TYR A 1 183 ? 5.952 -4.039 -8.828 1.00 95.50 183 TYR A N 1
ATOM 1439 C CA . TYR A 1 183 ? 4.871 -3.196 -8.344 1.00 95.50 183 TYR A CA 1
ATOM 1440 C C . TYR A 1 183 ? 4.742 -3.367 -6.838 1.00 95.50 183 TYR A C 1
ATOM 1442 O O . TYR A 1 183 ? 5.251 -4.335 -6.279 1.00 95.50 183 TYR A O 1
ATOM 1450 N N . TYR A 1 184 ? 4.075 -2.439 -6.166 1.00 96.31 184 TYR A N 1
ATOM 1451 C CA . TYR A 1 184 ? 3.731 -2.605 -4.764 1.00 96.31 184 TYR A CA 1
ATOM 1452 C C . TYR A 1 184 ? 2.216 -2.622 -4.584 1.00 96.31 184 TYR A C 1
ATOM 1454 O O . TYR A 1 184 ? 1.470 -2.050 -5.381 1.00 96.31 184 TYR A O 1
ATOM 1462 N N . LYS A 1 185 ? 1.768 -3.269 -3.511 1.00 95.69 185 LYS A N 1
ATOM 1463 C CA . LYS A 1 185 ? 0.383 -3.311 -3.042 1.00 95.69 185 LYS A CA 1
ATOM 1464 C C . LYS A 1 185 ? 0.369 -2.851 -1.590 1.00 95.69 185 LYS A C 1
ATOM 1466 O O . LYS A 1 185 ? 1.138 -3.359 -0.776 1.00 95.69 185 LYS A O 1
ATOM 1471 N N . ILE A 1 186 ? -0.499 -1.906 -1.263 1.00 95.94 186 ILE A N 1
ATOM 1472 C CA . ILE A 1 186 ? -0.754 -1.451 0.102 1.00 95.94 186 ILE A CA 1
ATOM 1473 C C . ILE A 1 186 ? -2.207 -1.761 0.423 1.00 95.94 186 ILE A C 1
ATOM 1475 O O . ILE A 1 186 ? -3.112 -1.307 -0.276 1.00 95.94 186 ILE A O 1
ATOM 1479 N N . VAL A 1 187 ? -2.437 -2.509 1.495 1.00 95.00 187 VAL A N 1
ATOM 1480 C CA . VAL A 1 187 ? -3.777 -2.717 2.041 1.00 95.00 187 VAL A CA 1
ATOM 1481 C C . VAL A 1 187 ? -3.960 -1.763 3.205 1.00 95.00 187 VAL A C 1
ATOM 1483 O O . VAL A 1 187 ? -3.134 -1.709 4.118 1.00 95.00 187 VAL A O 1
ATOM 1486 N N . TYR A 1 188 ? -5.046 -1.005 3.181 1.00 93.44 188 TYR A N 1
ATOM 1487 C CA . TYR A 1 188 ? -5.373 -0.037 4.218 1.00 93.44 188 TYR A CA 1
ATOM 1488 C C . TYR A 1 188 ? -6.853 -0.112 4.578 1.00 93.44 188 TYR A C 1
ATOM 1490 O O . TYR A 1 188 ? -7.685 -0.565 3.789 1.00 93.44 188 TYR A O 1
ATOM 1498 N N . VAL A 1 189 ? -7.181 0.315 5.793 1.00 90.44 189 VAL A N 1
ATOM 1499 C CA . VAL A 1 189 ? -8.558 0.359 6.287 1.00 90.44 189 VAL A CA 1
ATOM 1500 C C . VAL A 1 189 ? -9.118 1.765 6.141 1.00 90.44 189 VAL A C 1
ATOM 1502 O O . VAL A 1 189 ? -8.479 2.749 6.517 1.00 90.44 189 VAL A O 1
ATOM 1505 N N . VAL A 1 190 ? -10.339 1.833 5.618 1.00 87.12 190 VAL A N 1
ATOM 1506 C CA . VAL A 1 190 ? -11.190 3.021 5.626 1.00 87.12 190 VAL A CA 1
ATOM 1507 C C . VAL A 1 190 ? -12.380 2.735 6.528 1.00 87.12 190 VAL A C 1
ATOM 1509 O O . VAL A 1 190 ? -13.068 1.733 6.339 1.00 87.12 190 VAL A O 1
ATOM 1512 N N . LEU A 1 191 ? -12.625 3.605 7.503 1.00 78.12 191 LEU A N 1
ATOM 1513 C CA . LEU A 1 191 ? -13.843 3.556 8.306 1.00 78.12 191 LEU A CA 1
ATOM 1514 C C . LEU A 1 191 ? -15.002 4.090 7.459 1.00 78.12 191 LEU A C 1
ATOM 1516 O O . LEU A 1 191 ? -14.871 5.115 6.790 1.00 78.12 191 LEU A O 1
ATOM 1520 N N . ARG A 1 192 ? -16.109 3.354 7.422 1.00 68.88 192 ARG A N 1
ATOM 1521 C CA . ARG A 1 192 ? -17.358 3.777 6.794 1.00 68.88 192 ARG A CA 1
ATOM 1522 C C . ARG A 1 192 ? -18.255 4.385 7.867 1.00 68.88 192 ARG A C 1
ATOM 1524 O O . ARG A 1 192 ? -18.427 3.812 8.938 1.00 68.88 192 ARG A O 1
ATOM 1531 N N . ASP A 1 193 ? -18.789 5.555 7.540 1.00 60.88 193 ASP A N 1
ATOM 1532 C CA . ASP A 1 193 ? -19.618 6.382 8.418 1.00 60.88 193 ASP A CA 1
ATOM 1533 C C . ASP A 1 193 ? -21.108 6.281 8.046 1.00 60.88 193 ASP A C 1
ATOM 1535 O O . ASP A 1 193 ? -21.828 7.275 8.067 1.00 60.88 193 ASP A O 1
ATOM 1539 N N . ASP A 1 194 ? -21.618 5.098 7.691 1.00 58.28 194 ASP A N 1
ATOM 1540 C CA . ASP A 1 194 ? -23.055 4.838 7.478 1.00 58.28 194 ASP A CA 1
ATOM 1541 C C . ASP A 1 194 ? -23.892 4.889 8.782 1.00 58.28 194 ASP A C 1
ATOM 1543 O O . ASP A 1 194 ? -25.024 4.412 8.837 1.00 58.28 194 ASP A O 1
ATOM 1547 N N . TYR A 1 195 ? -23.369 5.552 9.819 1.00 51.59 195 TYR A N 1
ATOM 1548 C CA . TYR A 1 195 ? -23.988 5.784 11.120 1.00 51.59 195 TYR A CA 1
ATOM 1549 C C . TYR A 1 195 ? -24.161 7.303 11.362 1.00 51.59 195 TYR A C 1
ATOM 1551 O O . TYR A 1 195 ? -23.294 8.075 10.95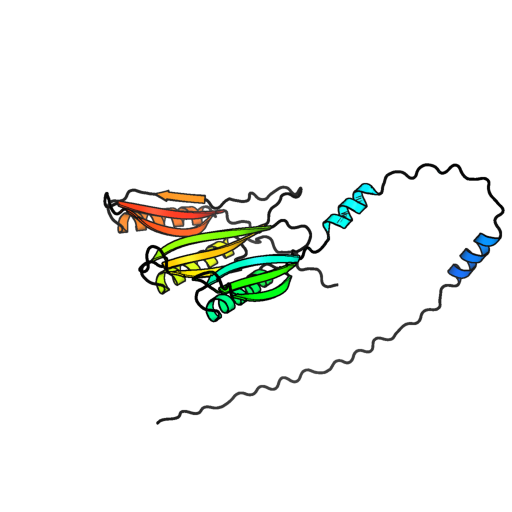5 1.00 51.59 195 TYR A O 1
ATOM 1559 N N . PRO A 1 196 ? -25.257 7.785 11.992 1.00 50.94 196 PRO A N 1
ATOM 1560 C CA . PRO A 1 196 ? -25.680 9.187 11.926 1.00 50.94 196 PRO A CA 1
ATOM 1561 C C . PRO A 1 196 ? -24.845 10.113 12.826 1.00 50.94 196 PRO A C 1
ATOM 1563 O O . PRO A 1 196 ? -25.309 10.604 13.855 1.00 50.94 196 PRO A O 1
ATOM 1566 N N . HIS A 1 197 ? -23.615 10.403 12.413 1.00 45.38 197 HIS A N 1
ATOM 1567 C CA . HIS A 1 197 ? -22.829 11.526 12.906 1.00 45.38 197 HIS A CA 1
ATOM 1568 C C . HIS A 1 197 ? -22.440 12.444 11.736 1.00 45.38 197 HIS A C 1
ATOM 1570 O O . HIS A 1 197 ? -22.115 11.954 10.654 1.00 45.38 197 HIS A O 1
ATOM 1576 N N . PRO A 1 198 ? -22.506 13.778 11.911 1.00 40.72 198 PRO A N 1
ATOM 1577 C CA . PRO A 1 198 ? -22.134 14.729 10.870 1.00 40.72 198 PRO A CA 1
ATOM 1578 C C . PRO A 1 198 ? -20.663 14.530 10.483 1.00 40.72 198 PRO A C 1
ATOM 1580 O O . PRO A 1 198 ? -19.765 14.647 11.316 1.00 40.72 198 PRO A O 1
ATOM 1583 N N . GLN A 1 199 ? -20.449 14.183 9.215 1.00 49.72 199 GLN A N 1
ATOM 1584 C CA . GLN A 1 199 ? -19.162 13.761 8.673 1.00 49.72 199 GLN A CA 1
ATOM 1585 C C . GLN A 1 199 ? -18.123 14.895 8.697 1.00 49.72 199 GLN A C 1
ATOM 1587 O O . GLN A 1 199 ? -18.416 15.996 8.217 1.00 49.72 199 GLN A O 1
ATOM 1592 N N . PRO A 1 200 ? -16.868 14.642 9.113 1.00 41.78 200 PRO A N 1
ATOM 1593 C CA . PRO A 1 200 ? -15.753 15.287 8.440 1.00 41.78 200 PRO A CA 1
ATOM 1594 C C . PRO A 1 200 ? -15.710 14.732 7.002 1.00 41.78 200 PRO A C 1
ATOM 1596 O O . PRO A 1 200 ? -15.818 13.517 6.832 1.00 41.78 200 PRO A O 1
ATOM 1599 N N . PRO A 1 201 ? -15.597 15.571 5.958 1.00 49.16 201 PRO A N 1
ATOM 1600 C CA . PRO A 1 201 ? -15.575 15.097 4.579 1.00 49.16 201 PRO A CA 1
ATOM 1601 C C . PRO A 1 201 ? -14.511 14.006 4.432 1.00 49.16 201 PRO A C 1
ATOM 1603 O O . PRO A 1 201 ? -13.331 14.225 4.712 1.00 49.16 201 PRO A O 1
ATOM 1606 N N . GLN A 1 202 ? -14.936 12.804 4.038 1.00 54.97 202 GLN A N 1
ATOM 1607 C CA . GLN A 1 202 ? -14.002 11.791 3.580 1.00 54.97 202 GLN A CA 1
ATOM 1608 C C . GLN A 1 202 ? -13.468 12.294 2.245 1.00 54.97 202 GLN A C 1
ATOM 1610 O O . GLN A 1 202 ? -14.095 12.109 1.206 1.00 54.97 202 GLN A O 1
ATOM 1615 N N . ASP A 1 203 ? -12.347 13.008 2.286 1.00 62.66 203 ASP A N 1
ATOM 1616 C CA . ASP A 1 203 ? -11.668 13.447 1.079 1.00 62.66 203 ASP A CA 1
ATOM 1617 C C . ASP A 1 203 ? -11.113 12.205 0.382 1.00 62.66 203 ASP A C 1
ATOM 1619 O O . ASP A 1 203 ? -10.035 11.693 0.701 1.00 62.66 203 ASP A O 1
ATOM 1623 N N . GLU A 1 204 ? -11.930 11.676 -0.530 1.00 72.44 204 GLU A N 1
ATOM 1624 C CA . GLU A 1 204 ? -11.582 10.603 -1.445 1.00 72.44 204 GLU A CA 1
ATOM 1625 C C . GLU A 1 204 ? -10.202 10.887 -2.036 1.00 72.44 204 GLU A C 1
ATOM 1627 O O . GLU A 1 204 ? -9.872 12.033 -2.341 1.00 72.44 204 GLU A O 1
ATOM 1632 N N . MET A 1 205 ? -9.370 9.851 -2.143 1.00 84.44 205 MET A N 1
ATOM 1633 C CA . MET A 1 205 ? -8.058 9.984 -2.762 1.00 84.44 205 MET A CA 1
ATOM 1634 C C . MET A 1 205 ? -8.236 10.570 -4.163 1.00 84.44 205 MET A C 1
ATOM 1636 O O . MET A 1 205 ? -8.852 9.956 -5.031 1.00 84.44 205 MET A O 1
ATOM 1640 N N . GLN A 1 206 ? -7.701 11.767 -4.368 1.00 90.31 206 GLN A N 1
ATOM 1641 C CA . GLN A 1 206 ? -7.780 12.472 -5.634 1.00 90.31 206 GLN A CA 1
ATOM 1642 C C . GLN A 1 206 ? -6.508 12.229 -6.431 1.00 90.31 206 GLN A C 1
ATOM 1644 O O . GLN A 1 206 ? -5.419 12.047 -5.880 1.00 90.31 206 GLN A O 1
ATOM 1649 N N . VAL A 1 207 ? -6.654 12.256 -7.751 1.00 93.69 207 VAL A N 1
ATOM 1650 C CA . VAL A 1 207 ? -5.549 12.091 -8.690 1.00 93.69 207 VAL A CA 1
ATOM 1651 C C . VAL A 1 207 ? -5.397 13.381 -9.483 1.00 93.69 207 VAL A C 1
ATOM 1653 O O . VAL A 1 207 ? -6.279 13.752 -10.255 1.00 93.69 207 VAL A O 1
ATOM 1656 N N . LEU A 1 208 ? -4.262 14.056 -9.317 1.00 95.44 208 LEU A N 1
ATOM 1657 C CA . LEU A 1 208 ? -3.858 15.178 -10.154 1.00 95.44 208 LEU A CA 1
ATOM 1658 C C . LEU A 1 208 ? -2.900 14.677 -11.231 1.00 95.44 208 LEU A C 1
ATOM 1660 O O . LEU A 1 208 ? -1.777 14.268 -10.938 1.00 95.44 208 LEU A O 1
ATOM 1664 N N . ASN A 1 209 ? -3.330 14.770 -12.485 1.00 96.62 209 ASN A N 1
ATOM 1665 C CA . ASN A 1 209 ? -2.493 14.484 -13.644 1.00 96.62 209 ASN A CA 1
ATOM 1666 C C . ASN A 1 209 ? -1.966 15.787 -14.255 1.00 96.62 209 ASN A C 1
ATOM 1668 O O . ASN A 1 209 ? -2.665 16.801 -14.272 1.00 96.62 209 ASN A O 1
ATOM 1672 N N . GLY A 1 210 ? -0.755 15.755 -14.807 1.00 95.62 210 GLY A N 1
ATOM 1673 C CA . GLY A 1 210 ? -0.223 16.855 -15.610 1.00 95.62 210 GLY A CA 1
ATOM 1674 C C . GLY A 1 210 ? 0.661 16.382 -16.756 1.00 95.62 210 GLY A C 1
ATOM 1675 O O . GLY A 1 210 ? 1.244 15.302 -16.705 1.00 95.62 210 GLY A O 1
ATOM 1676 N N . GLY A 1 211 ? 0.749 17.200 -17.804 1.00 93.69 211 GLY A N 1
ATOM 1677 C CA . GLY A 1 211 ? 1.425 16.885 -19.066 1.00 93.69 211 GLY A CA 1
ATOM 1678 C C . GLY A 1 211 ? 0.505 17.074 -20.280 1.00 93.69 211 GLY A C 1
ATOM 1679 O O . GLY A 1 211 ? -0.615 17.563 -20.115 1.00 93.69 211 GLY A O 1
ATOM 1680 N N . PRO A 1 212 ? 0.959 16.708 -21.496 1.00 95.88 212 PRO A N 1
ATOM 1681 C CA . PRO A 1 212 ? 2.260 16.100 -21.805 1.00 95.88 212 PRO A CA 1
ATOM 1682 C C . PRO A 1 212 ? 3.443 17.077 -21.713 1.00 95.88 212 PRO A C 1
ATOM 1684 O O . PRO A 1 212 ? 3.326 18.255 -22.042 1.00 95.88 212 PRO A O 1
ATOM 1687 N N . TYR A 1 213 ? 4.617 16.554 -21.361 1.00 96.69 213 TYR A N 1
ATOM 1688 C CA . TYR A 1 213 ? 5.916 17.234 -21.405 1.00 96.69 213 TYR A CA 1
ATOM 1689 C C . TYR A 1 213 ? 6.854 16.554 -22.407 1.00 96.69 213 TYR A C 1
ATOM 1691 O O . TYR A 1 213 ? 6.808 15.335 -22.586 1.00 96.69 213 TYR A O 1
ATOM 1699 N N . LYS A 1 214 ? 7.744 17.330 -23.042 1.00 96.12 214 LYS A N 1
ATOM 1700 C CA . LYS A 1 214 ? 8.725 16.799 -24.010 1.00 96.12 214 LYS A CA 1
ATOM 1701 C C . LYS A 1 214 ? 9.886 16.069 -23.331 1.00 96.12 214 LYS A C 1
ATOM 1703 O O . LYS A 1 214 ? 10.410 15.104 -23.883 1.00 96.12 214 LYS A O 1
ATOM 1708 N N . HIS A 1 215 ? 10.285 16.528 -22.146 1.00 96.00 215 HIS A N 1
ATOM 1709 C CA . HIS A 1 215 ? 11.422 15.991 -21.398 1.00 96.00 215 HIS A CA 1
ATOM 1710 C C . HIS A 1 215 ? 11.019 15.589 -19.979 1.00 96.00 215 HIS A C 1
ATOM 1712 O O . HIS A 1 215 ? 10.168 16.229 -19.359 1.00 96.00 215 HIS A O 1
ATOM 1718 N N . GLU A 1 216 ? 11.678 14.561 -19.449 1.00 95.38 216 GLU A N 1
ATOM 1719 C CA . GLU A 1 216 ? 11.438 14.065 -18.093 1.00 95.38 216 GLU A CA 1
ATOM 1720 C C . GLU A 1 216 ? 11.682 15.143 -17.029 1.00 95.38 216 GLU A C 1
ATOM 1722 O O . GLU A 1 216 ? 10.872 15.305 -16.121 1.00 95.38 216 GLU A O 1
ATOM 1727 N N . ASP A 1 217 ? 12.742 15.943 -17.177 1.00 97.12 217 ASP A N 1
ATOM 1728 C CA . ASP A 1 217 ? 13.087 17.010 -16.227 1.00 97.12 217 ASP A CA 1
ATOM 1729 C C . ASP A 1 217 ? 12.017 18.109 -16.148 1.00 97.12 217 ASP A C 1
ATOM 1731 O O . ASP A 1 217 ? 11.797 18.692 -15.081 1.00 97.12 217 ASP A O 1
ATOM 1735 N N . GLN A 1 218 ? 11.305 18.357 -17.256 1.00 97.25 218 GLN A N 1
ATOM 1736 C CA . GLN A 1 218 ? 10.171 19.285 -17.294 1.00 97.25 218 GLN A CA 1
ATOM 1737 C C . GLN A 1 218 ? 8.990 18.718 -16.503 1.00 97.25 218 GLN A C 1
ATOM 1739 O O . GLN A 1 218 ? 8.439 19.413 -15.649 1.00 97.25 218 GLN A O 1
ATOM 1744 N N . ALA A 1 219 ? 8.647 17.444 -16.732 1.00 96.75 219 ALA A N 1
ATOM 1745 C CA . ALA A 1 219 ? 7.594 16.763 -15.981 1.00 96.75 219 ALA A CA 1
ATOM 1746 C C . ALA A 1 219 ? 7.930 16.701 -14.484 1.00 96.75 219 ALA A C 1
ATOM 1748 O O . ALA A 1 219 ? 7.087 17.004 -13.643 1.00 96.75 219 ALA A O 1
ATOM 1749 N N . ARG A 1 220 ? 9.186 16.393 -14.143 1.00 96.88 220 ARG A N 1
ATOM 1750 C CA . ARG A 1 220 ? 9.686 16.320 -12.766 1.00 96.88 220 ARG A CA 1
ATOM 1751 C C . ARG A 1 220 ? 9.653 17.672 -12.058 1.00 96.88 220 ARG A C 1
ATOM 1753 O O . ARG A 1 220 ? 9.246 17.734 -10.899 1.00 96.88 220 ARG A O 1
ATOM 1760 N N . SER A 1 221 ? 10.046 18.750 -12.735 1.00 96.38 221 SER A N 1
ATOM 1761 C CA . SER A 1 221 ? 9.965 20.108 -12.180 1.00 96.38 221 SER A CA 1
ATOM 1762 C C . SER A 1 221 ? 8.516 20.532 -11.945 1.00 96.38 221 SER A C 1
ATOM 1764 O O . SER A 1 221 ? 8.185 20.963 -10.841 1.00 96.38 221 SER A O 1
ATOM 1766 N N . ALA A 1 222 ? 7.632 20.314 -12.924 1.00 97.06 222 ALA A N 1
ATOM 1767 C CA . ALA A 1 222 ? 6.211 20.628 -12.789 1.00 97.06 222 ALA A CA 1
ATOM 1768 C C . ALA A 1 222 ? 5.533 19.803 -11.680 1.00 97.06 222 ALA A C 1
ATOM 1770 O O . ALA A 1 222 ? 4.766 20.342 -10.884 1.00 97.06 222 ALA A O 1
ATOM 1771 N N . MET A 1 223 ? 5.864 18.513 -11.567 1.00 97.69 223 MET A N 1
ATOM 1772 C CA . MET A 1 223 ? 5.381 17.647 -10.492 1.00 97.69 223 MET A CA 1
ATOM 1773 C C . MET A 1 223 ? 5.805 18.170 -9.115 1.00 97.69 223 MET A C 1
ATOM 1775 O O . MET A 1 223 ? 4.974 18.249 -8.215 1.00 97.69 223 MET A O 1
ATOM 1779 N N . ARG A 1 224 ? 7.077 18.565 -8.939 1.00 97.56 224 ARG A N 1
ATOM 1780 C CA . ARG A 1 224 ? 7.578 19.136 -7.673 1.00 97.56 224 ARG A CA 1
ATOM 1781 C C . ARG A 1 224 ? 6.847 20.421 -7.297 1.00 97.56 224 ARG A C 1
ATOM 1783 O O . ARG A 1 224 ? 6.481 20.587 -6.138 1.00 97.56 224 ARG A O 1
ATOM 1790 N N . GLU A 1 225 ? 6.609 21.303 -8.264 1.00 97.25 225 GLU A N 1
ATOM 1791 C CA . GLU A 1 225 ? 5.873 22.549 -8.041 1.00 97.25 225 GLU A CA 1
ATOM 1792 C C . GLU A 1 225 ? 4.424 22.279 -7.611 1.00 97.25 225 GLU A C 1
ATOM 1794 O O . GLU A 1 225 ? 3.955 22.829 -6.611 1.00 97.25 225 GLU A O 1
ATOM 1799 N N . ARG A 1 226 ? 3.724 21.383 -8.319 1.00 97.56 226 ARG A N 1
ATOM 1800 C CA . ARG A 1 226 ? 2.344 20.999 -7.986 1.00 97.56 226 ARG A CA 1
ATOM 1801 C C . ARG A 1 226 ? 2.252 20.312 -6.631 1.00 97.56 226 ARG A C 1
ATOM 1803 O O . ARG A 1 226 ? 1.380 20.668 -5.842 1.00 97.56 226 ARG A O 1
ATOM 1810 N N . LYS A 1 227 ? 3.186 19.406 -6.337 1.00 96.62 227 LYS A N 1
ATOM 1811 C CA . LYS A 1 227 ? 3.328 18.760 -5.029 1.00 96.62 227 LYS A CA 1
ATOM 1812 C C . LYS A 1 227 ? 3.459 19.803 -3.914 1.00 96.62 227 LYS A C 1
ATOM 1814 O O . LYS A 1 227 ? 2.653 19.804 -2.991 1.00 96.62 227 LYS A O 1
ATOM 1819 N N . ALA A 1 228 ? 4.398 20.741 -4.042 1.00 94.56 228 ALA A N 1
ATOM 1820 C CA . ALA A 1 228 ? 4.594 21.803 -3.055 1.00 94.56 228 ALA A CA 1
ATOM 1821 C C . ALA A 1 228 ? 3.376 22.742 -2.937 1.00 94.56 228 ALA A C 1
ATOM 1823 O O . ALA A 1 228 ? 3.121 23.316 -1.879 1.00 94.56 228 ALA A O 1
ATOM 1824 N N . GLY A 1 229 ? 2.615 22.936 -4.018 1.00 94.88 229 GLY A N 1
ATOM 1825 C CA . GLY A 1 229 ? 1.338 23.652 -3.992 1.00 94.88 229 GLY A CA 1
ATOM 1826 C C . GLY A 1 229 ? 0.275 22.938 -3.151 1.00 94.88 229 GLY A C 1
ATOM 1827 O O . GLY A 1 229 ? -0.349 23.573 -2.305 1.00 94.88 229 GLY A O 1
ATOM 1828 N N . LEU A 1 230 ? 0.113 21.627 -3.346 1.00 94.44 230 LEU A N 1
ATOM 1829 C CA . LEU A 1 230 ? -0.818 20.789 -2.581 1.00 94.44 230 LEU A CA 1
ATOM 1830 C C . LEU A 1 230 ? -0.461 20.764 -1.092 1.00 94.44 230 LEU A C 1
ATOM 1832 O O . LEU A 1 230 ? -1.325 21.000 -0.250 1.00 94.44 230 LEU A O 1
ATOM 1836 N N . GLU A 1 231 ? 0.817 20.563 -0.770 1.00 91.12 231 GLU A N 1
ATOM 1837 C CA . GLU A 1 231 ? 1.304 20.551 0.614 1.00 91.12 231 GLU A CA 1
ATOM 1838 C C . GLU A 1 231 ? 1.056 21.898 1.314 1.00 91.12 231 GLU A C 1
ATOM 1840 O O . GLU A 1 231 ? 0.556 21.931 2.439 1.00 91.12 231 GLU A O 1
ATOM 1845 N N . ARG A 1 232 ? 1.304 23.029 0.631 1.00 90.56 232 ARG A N 1
ATOM 1846 C CA . ARG A 1 232 ? 0.982 24.374 1.154 1.00 90.56 232 ARG A CA 1
ATOM 1847 C C . ARG A 1 232 ? -0.515 24.601 1.355 1.00 90.56 232 ARG A C 1
ATOM 1849 O O . ARG A 1 232 ? -0.893 25.349 2.250 1.00 90.56 232 ARG A O 1
ATOM 1856 N N . ALA A 1 233 ? -1.353 23.971 0.538 1.00 89.19 233 ALA A N 1
ATOM 1857 C CA . ALA A 1 233 ? -2.806 24.033 0.660 1.00 89.19 233 ALA A CA 1
ATOM 1858 C C . ALA A 1 233 ? -3.373 23.057 1.714 1.00 89.19 233 ALA A C 1
ATOM 1860 O O . ALA A 1 233 ? -4.589 22.969 1.870 1.00 89.19 233 ALA A O 1
ATOM 1861 N N . GLY A 1 234 ? -2.516 22.342 2.454 1.00 87.50 234 GLY A N 1
ATOM 1862 C CA . GLY A 1 234 ? -2.927 21.433 3.526 1.00 87.50 234 GLY A CA 1
ATOM 1863 C C . GLY A 1 234 ? -3.352 20.042 3.050 1.00 87.50 234 GLY A C 1
ATOM 1864 O O . GLY A 1 234 ? -3.954 19.292 3.819 1.00 87.50 234 GLY A O 1
ATOM 1865 N N . TYR A 1 235 ? -3.042 19.678 1.805 1.00 90.00 235 TYR A N 1
ATOM 1866 C CA . TYR A 1 235 ? -3.214 18.314 1.316 1.00 90.00 235 TYR A CA 1
ATOM 1867 C C . TYR A 1 235 ? -1.996 17.457 1.673 1.00 90.00 235 TYR A C 1
ATOM 1869 O O . TYR A 1 235 ? -0.863 17.937 1.722 1.00 90.00 235 TYR A O 1
ATOM 1877 N N . VAL A 1 236 ? -2.234 16.168 1.895 1.00 89.44 236 VAL A N 1
ATOM 1878 C CA . VAL A 1 236 ? -1.194 15.153 2.050 1.00 89.44 236 VAL A CA 1
ATOM 1879 C C . VAL A 1 236 ? -1.008 14.458 0.713 1.00 89.44 236 VAL A C 1
ATOM 1881 O O . VAL A 1 236 ? -1.944 13.880 0.159 1.00 89.44 236 VAL A O 1
ATOM 1884 N N . VAL A 1 237 ? 0.213 14.518 0.195 1.00 92.94 237 VAL A N 1
ATOM 1885 C CA . VAL A 1 237 ? 0.592 13.813 -1.027 1.00 92.94 237 VAL A CA 1
ATOM 1886 C C . VAL A 1 237 ? 0.952 12.377 -0.661 1.00 92.94 237 VAL A C 1
ATOM 1888 O O . VAL A 1 237 ? 1.876 12.144 0.116 1.00 92.94 237 VAL A O 1
ATOM 1891 N N . ILE A 1 238 ? 0.191 11.430 -1.205 1.00 90.12 238 ILE A N 1
ATOM 1892 C CA . ILE A 1 238 ? 0.330 9.992 -0.961 1.00 90.12 238 ILE A CA 1
ATOM 1893 C C . ILE A 1 238 ? 1.409 9.423 -1.880 1.00 90.12 238 ILE A C 1
ATOM 1895 O O . ILE A 1 238 ? 2.351 8.789 -1.411 1.00 90.12 238 ILE A O 1
ATOM 1899 N N . SER A 1 239 ? 1.296 9.682 -3.183 1.00 90.25 239 SER A N 1
ATOM 1900 C CA . SER A 1 239 ? 2.260 9.241 -4.189 1.00 90.25 239 SER A CA 1
ATOM 1901 C C . SER A 1 239 ? 2.460 10.324 -5.251 1.00 90.25 239 SER A C 1
ATOM 1903 O O . SER A 1 239 ? 1.595 11.173 -5.477 1.00 90.25 239 SER A O 1
ATOM 1905 N N . ALA A 1 240 ? 3.637 10.340 -5.873 1.00 93.88 240 ALA A N 1
ATOM 1906 C CA . ALA A 1 240 ? 3.949 11.234 -6.981 1.00 93.88 240 ALA A CA 1
ATOM 1907 C C . ALA A 1 240 ? 4.914 10.526 -7.936 1.00 93.88 240 ALA A C 1
ATOM 1909 O O . ALA A 1 240 ? 6.036 10.197 -7.547 1.00 93.88 240 ALA A O 1
ATOM 1910 N N . GLU A 1 241 ? 4.482 10.296 -9.172 1.00 93.38 241 GLU A N 1
ATOM 1911 C CA . GLU A 1 241 ? 5.238 9.539 -10.170 1.00 93.38 241 GLU A CA 1
ATOM 1912 C C . GLU A 1 241 ? 5.290 10.248 -11.525 1.00 93.38 241 GLU A C 1
ATOM 1914 O O . GLU A 1 241 ? 4.401 11.024 -11.884 1.00 93.38 241 GLU A O 1
ATOM 1919 N N . ILE A 1 242 ? 6.346 9.953 -12.288 1.00 95.56 242 ILE A N 1
ATOM 1920 C CA . ILE A 1 242 ? 6.473 10.347 -13.690 1.00 95.56 242 ILE A CA 1
ATOM 1921 C C . ILE A 1 242 ? 6.109 9.148 -14.554 1.00 95.56 242 ILE A C 1
ATOM 1923 O O . ILE A 1 242 ? 6.770 8.116 -14.496 1.00 95.56 242 ILE A O 1
ATOM 1927 N N . VAL A 1 243 ? 5.091 9.317 -15.391 1.00 93.38 243 VAL A N 1
ATOM 1928 C CA . VAL A 1 243 ? 4.636 8.311 -16.348 1.00 93.38 243 VAL A CA 1
ATOM 1929 C C . VAL A 1 243 ? 5.229 8.638 -17.713 1.00 93.38 243 VAL A C 1
ATOM 1931 O O . VAL A 1 243 ? 5.095 9.759 -18.214 1.00 93.38 243 VAL A O 1
ATOM 1934 N N . ARG A 1 244 ? 5.891 7.663 -18.337 1.00 93.69 244 ARG A N 1
ATOM 1935 C CA . ARG A 1 244 ? 6.486 7.811 -19.670 1.00 93.69 244 ARG A CA 1
ATOM 1936 C C . ARG A 1 244 ? 5.631 7.086 -20.702 1.00 93.69 244 ARG A C 1
ATOM 1938 O O . ARG A 1 244 ? 5.525 5.866 -20.659 1.00 93.69 244 ARG A O 1
ATOM 1945 N N . LEU A 1 245 ? 5.107 7.814 -21.688 1.00 88.75 245 LEU A N 1
ATOM 1946 C CA . LEU A 1 245 ? 4.451 7.184 -22.832 1.00 88.75 245 LEU A CA 1
ATOM 1947 C C . LEU A 1 245 ? 5.487 6.731 -23.875 1.00 88.75 245 LEU A C 1
ATOM 1949 O O . LEU A 1 245 ? 6.416 7.487 -24.193 1.00 88.75 245 LEU A O 1
ATOM 1953 N N . PRO A 1 246 ? 5.344 5.512 -24.429 1.00 84.00 246 PRO A N 1
ATOM 1954 C CA . PRO A 1 246 ? 6.260 5.001 -25.442 1.00 84.00 246 PRO A CA 1
ATOM 1955 C C . PRO A 1 246 ? 6.102 5.726 -26.784 1.00 84.00 246 PRO A C 1
ATOM 1957 O O . PRO A 1 246 ? 7.104 5.957 -27.463 1.00 84.00 246 PRO A O 1
ATOM 1960 N N . TRP A 1 247 ? 4.879 6.125 -27.158 1.00 82.69 247 TRP A N 1
ATOM 1961 C CA . TRP A 1 247 ? 4.617 6.843 -28.405 1.00 82.69 247 TRP A CA 1
ATOM 1962 C C . TRP A 1 247 ? 3.334 7.705 -28.336 1.00 82.69 247 TRP A C 1
ATOM 1964 O O . TRP A 1 247 ? 2.281 7.162 -28.005 1.00 82.69 247 TRP A O 1
ATOM 1974 N N . PRO A 1 248 ? 3.389 9.021 -28.646 1.00 88.19 248 PRO A N 1
ATOM 1975 C CA . PRO A 1 248 ? 4.606 9.816 -28.825 1.00 88.19 248 PRO A CA 1
ATOM 1976 C C . PRO A 1 248 ? 5.450 9.809 -27.542 1.00 88.19 248 PRO A C 1
ATOM 1978 O O . PRO A 1 248 ? 4.910 9.647 -26.448 1.00 88.19 248 PRO A O 1
ATOM 1981 N N . LYS A 1 249 ? 6.777 9.976 -27.662 1.00 92.31 249 LYS A N 1
ATOM 1982 C CA . LYS A 1 249 ? 7.651 10.085 -26.484 1.00 92.31 249 LYS A CA 1
ATOM 1983 C C . LYS A 1 249 ? 7.274 11.354 -25.718 1.00 92.31 249 LYS A C 1
ATOM 1985 O O . LYS A 1 249 ? 7.683 12.452 -26.086 1.00 92.31 249 LYS A O 1
ATOM 1990 N N . ALA A 1 250 ? 6.476 11.178 -24.676 1.00 95.56 250 ALA A N 1
ATOM 1991 C CA . ALA A 1 250 ? 5.958 12.234 -23.828 1.00 95.56 250 ALA A CA 1
ATOM 1992 C C . ALA A 1 250 ? 5.991 11.777 -22.371 1.00 95.56 250 ALA A C 1
ATOM 1994 O O . ALA A 1 250 ? 5.887 10.587 -22.067 1.00 95.56 250 ALA A O 1
ATOM 1995 N N . TYR A 1 251 ? 6.143 12.745 -21.481 1.00 96.00 251 TYR A N 1
ATOM 1996 C CA . TYR A 1 251 ? 6.198 12.529 -20.046 1.00 96.00 251 TYR A CA 1
ATOM 1997 C C . TYR A 1 251 ? 4.982 13.184 -19.405 1.00 96.00 251 TYR A C 1
ATOM 1999 O O . TYR A 1 251 ? 4.629 14.312 -19.741 1.00 96.00 251 TYR A O 1
ATOM 2007 N N . PHE A 1 252 ? 4.353 12.482 -18.480 1.00 96.62 252 PHE A N 1
ATOM 2008 C CA . PHE A 1 252 ? 3.272 12.979 -17.644 1.00 96.62 252 PHE A CA 1
ATOM 2009 C C . PHE A 1 252 ? 3.697 12.825 -16.195 1.00 96.62 252 PHE A C 1
ATOM 2011 O O . PHE A 1 252 ? 4.607 12.056 -15.887 1.00 96.62 252 PHE A O 1
ATOM 2018 N N . PHE A 1 253 ? 3.042 13.540 -15.298 1.00 97.12 253 PHE A N 1
ATOM 2019 C CA . PHE A 1 253 ? 3.107 13.210 -13.886 1.00 97.12 253 PHE A CA 1
ATOM 2020 C C . PHE A 1 253 ? 1.721 12.867 -13.368 1.00 97.12 253 PHE A C 1
ATOM 2022 O O . PHE A 1 253 ? 0.712 13.371 -13.872 1.00 97.12 253 PHE A O 1
ATOM 2029 N N . ARG A 1 254 ? 1.702 12.046 -12.325 1.00 95.50 254 ARG A N 1
ATOM 2030 C CA . ARG A 1 254 ? 0.517 11.692 -11.558 1.00 95.50 254 ARG A CA 1
ATOM 2031 C C . ARG A 1 254 ? 0.825 11.910 -10.085 1.00 95.50 254 ARG A C 1
ATOM 2033 O O . ARG A 1 254 ? 1.835 11.421 -9.588 1.00 95.50 254 ARG A O 1
ATOM 2040 N N . ILE A 1 255 ? -0.012 12.687 -9.409 1.00 95.88 255 ILE A N 1
ATOM 2041 C CA . ILE A 1 255 ? 0.077 12.946 -7.972 1.00 95.88 255 ILE A CA 1
ATOM 2042 C C . ILE A 1 255 ? -1.215 12.451 -7.338 1.00 95.88 255 ILE A C 1
ATOM 2044 O O . ILE A 1 255 ? -2.290 12.963 -7.644 1.00 95.88 255 ILE A O 1
ATOM 2048 N N . GLU A 1 256 ? -1.110 11.477 -6.447 1.00 92.44 256 GLU A N 1
ATOM 2049 C CA . GLU A 1 256 ? -2.220 11.056 -5.600 1.00 92.44 256 GLU A CA 1
ATOM 2050 C C . GLU A 1 256 ? -2.151 11.822 -4.289 1.00 92.44 256 GLU A C 1
ATOM 2052 O O . GLU A 1 256 ? -1.103 11.887 -3.639 1.00 92.44 256 GLU A O 1
ATOM 2057 N N . TYR A 1 257 ? -3.262 12.425 -3.896 1.00 93.00 257 TYR A N 1
ATOM 2058 C CA . TYR A 1 257 ? -3.329 13.239 -2.695 1.00 93.00 257 TYR A CA 1
ATOM 2059 C C . TYR A 1 257 ? -4.688 13.103 -2.021 1.00 93.00 257 TYR A C 1
ATOM 2061 O O . TYR A 1 257 ? -5.677 12.686 -2.617 1.00 93.00 257 TYR A O 1
ATOM 2069 N N . THR A 1 258 ? -4.735 13.468 -0.752 1.00 88.50 258 THR A N 1
ATOM 2070 C CA . THR A 1 258 ? -5.971 13.575 0.022 1.00 88.50 258 THR A CA 1
ATOM 2071 C C . THR A 1 258 ? -5.869 14.796 0.920 1.00 88.50 258 THR A C 1
ATOM 2073 O O . THR A 1 258 ? -4.774 15.310 1.171 1.00 88.50 258 THR A O 1
ATOM 2076 N N . LYS A 1 259 ? -6.996 15.322 1.385 1.00 85.12 259 LYS A N 1
ATOM 2077 C CA . LYS A 1 259 ? -6.955 16.394 2.372 1.00 85.12 259 LYS A CA 1
ATOM 2078 C C . LYS A 1 259 ? -6.464 15.806 3.684 1.00 85.12 259 LYS A C 1
ATOM 2080 O O . LYS A 1 259 ? -6.835 14.696 4.061 1.00 85.12 259 LYS A O 1
ATOM 2085 N N . ARG A 1 260 ? -5.638 16.558 4.405 1.00 73.38 260 ARG A N 1
ATOM 2086 C CA . ARG A 1 260 ? -5.263 16.166 5.758 1.00 73.38 260 ARG A CA 1
ATOM 2087 C C . ARG A 1 260 ? -6.534 16.130 6.604 1.00 73.38 260 ARG A C 1
ATOM 2089 O O . ARG A 1 260 ? -7.092 17.185 6.907 1.00 73.38 260 ARG A O 1
ATOM 2096 N N . GLN A 1 261 ? -6.994 14.939 6.986 1.00 65.06 261 GLN A N 1
ATOM 2097 C CA . GLN A 1 261 ? -7.934 14.849 8.097 1.00 65.06 261 GLN A CA 1
ATOM 2098 C C . GLN A 1 261 ? -7.253 15.491 9.306 1.00 65.06 261 GLN A C 1
ATOM 2100 O O . GLN A 1 261 ? -6.029 15.386 9.435 1.00 65.06 261 GLN A O 1
ATOM 2105 N N . GLY A 1 262 ? -8.009 16.246 10.113 1.00 57.62 262 GLY A N 1
ATOM 2106 C CA . GLY A 1 262 ? -7.471 16.999 11.249 1.00 57.62 262 GLY A CA 1
ATOM 2107 C C . GLY A 1 262 ? -6.413 16.188 11.998 1.00 57.62 262 GLY A C 1
ATOM 2108 O O . GLY A 1 262 ? -6.529 14.975 12.093 1.00 57.62 262 GLY A O 1
ATOM 2109 N N . HIS A 1 263 ? -5.354 16.852 12.468 1.00 42.97 263 HIS A N 1
ATOM 2110 C CA . HIS A 1 263 ? -4.089 16.256 12.937 1.00 42.97 263 HIS A CA 1
ATOM 2111 C C . HIS A 1 263 ? -4.231 15.117 13.977 1.00 42.97 263 HIS A C 1
ATOM 2113 O O . HIS A 1 263 ? -3.280 14.369 14.212 1.00 42.97 263 HIS A O 1
ATOM 2119 N N . ASP A 1 264 ? -5.421 14.984 14.556 1.00 46.09 264 ASP A N 1
ATOM 2120 C CA . ASP A 1 264 ? -5.942 13.815 15.241 1.00 46.09 264 ASP A CA 1
ATOM 2121 C C . ASP A 1 264 ? -6.799 12.980 14.276 1.00 46.09 264 ASP A C 1
ATOM 2123 O O . ASP A 1 264 ? -8.029 13.009 14.352 1.00 46.09 264 ASP A O 1
ATOM 2127 N N . GLY A 1 265 ? -6.170 12.226 13.361 1.00 46.16 265 GLY A N 1
ATOM 2128 C CA . GLY A 1 265 ? -6.883 11.164 12.634 1.00 46.16 265 GLY A CA 1
ATOM 2129 C C . GLY A 1 265 ? -7.675 10.307 13.633 1.00 46.16 265 GLY A C 1
ATOM 2130 O O . GLY A 1 265 ? -7.289 10.296 14.807 1.00 46.16 265 GLY A O 1
ATOM 2131 N N . PRO A 1 266 ? -8.775 9.637 1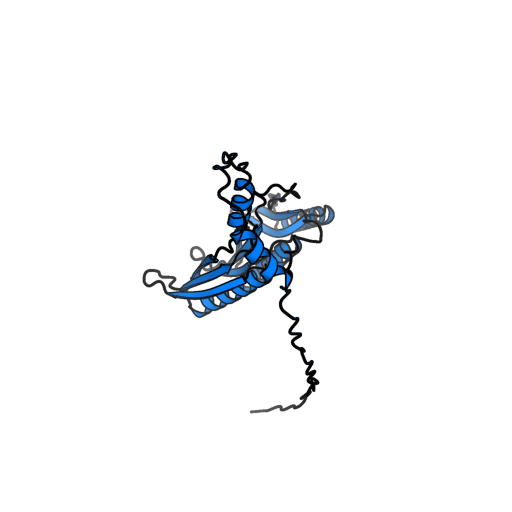3.231 1.00 47.12 266 PRO A N 1
ATOM 2132 C CA . PRO A 1 266 ? -9.701 8.997 14.162 1.00 47.12 266 PRO A CA 1
ATOM 2133 C C . PRO A 1 266 ? -8.923 8.178 15.192 1.00 47.12 266 PRO A C 1
ATOM 2135 O O . PRO A 1 266 ? -8.375 7.115 14.901 1.00 47.12 266 PRO A O 1
ATOM 2138 N N . ARG A 1 267 ? -8.802 8.725 16.407 1.00 48.72 267 ARG A N 1
ATOM 2139 C CA . ARG A 1 267 ? -8.180 8.013 17.511 1.00 48.72 267 ARG A CA 1
ATOM 2140 C C . ARG A 1 267 ? -9.210 6.972 17.876 1.00 48.72 267 ARG A C 1
ATOM 2142 O O . ARG A 1 267 ? -10.219 7.321 18.487 1.00 48.72 267 ARG A O 1
ATOM 2149 N N . TYR A 1 268 ? -8.976 5.728 17.459 1.00 53.34 268 TYR A N 1
ATOM 2150 C CA . TYR A 1 268 ? -9.771 4.599 17.919 1.00 53.34 268 TYR A CA 1
ATOM 2151 C C . TYR A 1 268 ? -9.937 4.757 19.430 1.00 53.34 268 TYR A C 1
ATOM 2153 O O . TYR A 1 268 ? -8.916 4.879 20.128 1.00 53.34 268 TYR A O 1
ATOM 2161 N N . PRO A 1 269 ? -11.171 4.852 19.953 1.00 48.84 269 PRO A N 1
ATOM 2162 C CA . PRO A 1 269 ? -11.352 4.870 21.387 1.00 48.84 269 PRO A CA 1
ATOM 2163 C C . PRO A 1 269 ? -10.718 3.582 21.895 1.00 48.84 269 PRO A C 1
ATOM 2165 O O . PRO A 1 269 ? -11.185 2.488 21.582 1.00 48.84 269 PRO A O 1
ATOM 2168 N N . ARG A 1 270 ? -9.596 3.700 22.622 1.00 48.81 270 ARG A N 1
ATOM 2169 C CA . ARG A 1 270 ? -9.021 2.533 23.287 1.00 48.81 270 ARG A CA 1
ATOM 2170 C C . ARG A 1 270 ? -10.147 1.961 24.143 1.00 48.81 270 ARG A C 1
ATOM 2172 O O . ARG A 1 270 ? -10.750 2.751 24.882 1.00 48.81 270 ARG A O 1
ATOM 2179 N N . PRO A 1 271 ? -10.462 0.658 24.037 1.00 47.72 271 PRO A N 1
ATOM 2180 C CA . PRO A 1 271 ? -11.447 0.057 24.917 1.00 47.72 271 PRO A CA 1
ATOM 2181 C C . PRO A 1 271 ? -11.053 0.443 26.340 1.00 47.72 271 PRO A C 1
ATOM 2183 O O . PRO A 1 271 ? -9.914 0.214 26.755 1.00 47.72 271 PRO A O 1
ATOM 2186 N N . ARG A 1 272 ? -11.945 1.155 27.041 1.00 47.78 272 ARG A N 1
ATOM 2187 C CA . ARG A 1 272 ? -11.715 1.489 28.447 1.00 47.78 272 ARG A CA 1
ATOM 2188 C C . ARG A 1 272 ? -11.533 0.148 29.139 1.00 47.78 272 ARG A C 1
ATOM 2190 O O . ARG A 1 272 ? -12.458 -0.661 29.099 1.00 47.78 272 ARG A O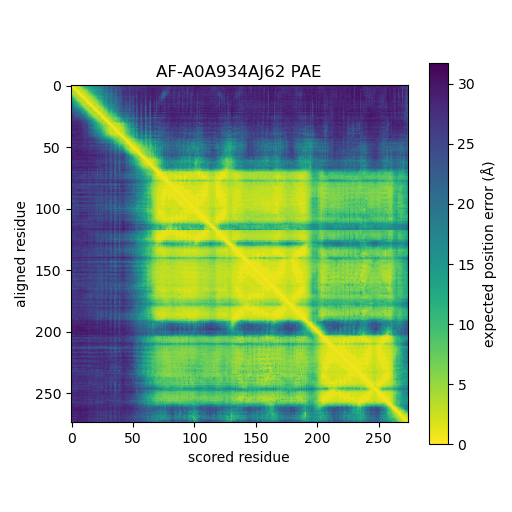 1
ATOM 2197 N N . GLY A 1 273 ? -10.333 -0.101 29.668 1.00 53.69 273 GLY A N 1
ATOM 2198 C CA . GLY A 1 273 ? -10.058 -1.318 30.421 1.00 53.69 273 GLY A CA 1
ATOM 2199 C C . GLY A 1 273 ? -11.160 -1.489 31.460 1.00 53.69 273 GLY A C 1
ATOM 2200 O O . GLY A 1 273 ? -11.410 -0.561 32.232 1.00 53.69 273 GLY A O 1
ATOM 2201 N N . ARG A 1 274 ? -11.879 -2.608 31.371 1.00 41.16 274 ARG A N 1
ATOM 2202 C CA . ARG A 1 274 ? -12.737 -3.087 32.451 1.00 41.16 274 ARG A CA 1
ATOM 2203 C C . ARG A 1 274 ? -11.869 -3.757 33.499 1.00 41.16 274 ARG A C 1
ATOM 2205 O O . ARG A 1 274 ? -10.890 -4.419 33.087 1.00 41.16 274 ARG A O 1
#

Mean predicted aligned error: 14.13 Å

Secondary structure (DSSP, 8-state):
-------------PPP----------PPP-THHHHHHHHTTS---------PPPPS--HHHHHHHHTT---EEEEEEEEESSHHHHHHHHHHHHHHHHHTT-EEEEEEEEE-SSSSS-EEEEEEEEPPTT-EEEEEEEEEEEESSHHHHHHHHHHHHHHHHHTT-EEEEEEEEE-SS-TT-EEEEEEEEEEE--SSSPPPP----EEEEEEEESSHHHHHHHHHHHHHHHHHTTEEEEEEEEEEETTTTEEEEEEEEEE---SS----------

Nearest PDB structures (foldseek):
  7of6-assembly1_f  TM=5.866E-01  e=2.893E+00  Homo sapiens
  4lub-assembly1_A  TM=3.248E-01  e=4.448E-01  Streptococcus mutans UA159
  7o9m-assembly1_f  TM=5.212E-01  e=3.429E+00  Homo sapiens
  4pwq-assembly2_B  TM=3.232E-01  e=6.048E+00  Homo sapiens

Sequence (274 aa):
MKRFLRAGVWACLLVPSLLSSAARAEGPLDDRITDAISAAQAGGFLAPAELQPMPAAAEPAVAAYERGRDEIRAFEDGDWTFESEARSAMEQTKTGLTNAGFSVVSAQVYKRSEFPWPYFYKVEFISPNGYHYQFKTHQQGEWTFESEARSAMEQAVAGFKNSGYSVISGQVFKRSDYPWHYYYKIVYVVLRDDYPHPQPPQDEMQVLNGGPYKHEDQARSAMRERKAGLERAGYVVISAEIVRLPWPKAYFFRIEYTKRQGHDGPRYPRPRGR

Solvent-accessible surface area (backbone atoms only — not comparable to full-atom values): 16478 Å² total; per-residue (Å²): 141,84,88,83,88,81,84,89,86,88,81,88,80,86,77,84,85,79,87,77,87,81,82,82,79,84,71,81,81,65,71,68,60,62,55,59,59,60,59,68,76,73,64,72,91,70,73,85,72,79,76,70,77,73,77,89,73,58,62,72,56,53,60,57,58,70,54,56,64,68,47,79,45,77,48,75,58,67,72,22,77,42,63,70,57,27,47,53,52,43,53,43,34,52,51,18,37,46,75,59,65,31,50,75,76,47,74,49,74,45,77,48,90,88,48,95,41,25,15,27,25,43,39,31,28,34,49,60,63,83,61,48,70,43,82,45,77,48,75,55,69,75,29,74,42,64,68,56,26,44,53,51,43,54,49,29,52,51,22,40,48,72,38,47,38,41,61,27,39,76,49,72,45,71,37,88,92,43,78,65,26,18,23,25,43,34,36,32,48,42,78,49,73,95,55,104,60,91,74,76,82,81,56,64,80,40,77,50,73,49,68,83,25,82,41,64,69,57,23,52,50,53,43,52,53,52,50,55,50,39,48,76,71,51,30,37,65,32,46,75,48,78,47,75,44,87,75,71,70,31,18,27,25,43,34,33,30,28,55,46,50,60,97,73,37,86,71,73,77,70,78,75,83,126

Foldseek 3Di:
DDDDDDDDDDDDDDDDDDDDDDDDDPDDDDCVVVVVVVVVVPDDDDDPDPPDPDPPPCVVVVVVVVQADFDWDKDKDFQAQDQVVQVVQQVLLVVLCVVVVWAWDDKDWAACPPDNGGIMIMIITTDGGPWDKDKDKDKDKDDQDQVVQVVQQVLLVVLCVQLLWRWRDKDKDQDPVHNRMIMMMIIIMDIDPPDPDDDPDPFPWDKDKDDFDQDPVVQVVVQVVVCVVCVVVQKRWNGKDWDADPPPGTIMIITTIGHRDPSPRPPPPNPPDD